Protein AF-A0A355GEK3-F1 (afdb_monomer)

Structure (mmCIF, N/CA/C/O backbone):
data_AF-A0A355GEK3-F1
#
_entry.id   AF-A0A355GEK3-F1
#
loop_
_atom_site.group_PDB
_atom_site.id
_atom_site.type_symbol
_atom_site.label_atom_id
_atom_site.label_alt_id
_atom_site.label_comp_id
_atom_site.label_asym_id
_atom_site.label_entity_id
_atom_site.label_seq_id
_atom_site.pdbx_PDB_ins_code
_atom_site.Cartn_x
_atom_site.Cartn_y
_atom_site.Cartn_z
_atom_site.occupancy
_atom_site.B_iso_or_equiv
_atom_site.auth_seq_id
_atom_site.auth_comp_id
_atom_site.auth_asym_id
_atom_site.auth_atom_id
_atom_site.pdbx_PDB_model_num
ATOM 1 N N . LEU A 1 1 ? 5.976 25.193 -89.066 1.00 54.03 1 LEU A N 1
ATOM 2 C CA . LEU A 1 1 ? 6.508 25.415 -87.700 1.00 54.03 1 LEU A CA 1
ATOM 3 C C . LEU A 1 1 ? 6.186 24.286 -86.703 1.00 54.03 1 LEU A C 1
ATOM 5 O O . LEU A 1 1 ? 6.925 24.171 -85.746 1.00 54.03 1 LEU A O 1
ATOM 9 N N . MET A 1 2 ? 5.207 23.391 -86.938 1.00 55.66 2 MET A N 1
ATOM 10 C CA . MET A 1 2 ? 4.921 22.248 -86.031 1.00 55.66 2 MET A CA 1
ATOM 11 C C . MET A 1 2 ? 5.814 20.997 -86.190 1.00 55.66 2 MET A C 1
ATOM 13 O O . MET A 1 2 ? 5.794 20.135 -85.323 1.00 55.66 2 MET A O 1
ATOM 17 N N . ARG A 1 3 ? 6.605 20.855 -87.265 1.00 58.16 3 ARG A N 1
ATOM 18 C CA . ARG A 1 3 ? 7.463 19.664 -87.466 1.00 58.16 3 ARG A CA 1
ATOM 19 C C . ARG A 1 3 ? 8.826 19.729 -86.766 1.00 58.16 3 ARG A C 1
ATOM 21 O O . ARG A 1 3 ? 9.441 18.693 -86.590 1.00 58.16 3 ARG A O 1
ATOM 28 N N . ALA A 1 4 ? 9.265 20.909 -86.327 1.00 58.56 4 ALA A N 1
ATOM 29 C CA . ALA A 1 4 ? 10.567 21.089 -85.677 1.00 58.56 4 ALA A CA 1
ATOM 30 C C . ALA A 1 4 ? 10.530 20.916 -84.143 1.00 58.56 4 ALA A C 1
ATOM 32 O O . ALA A 1 4 ? 11.578 20.881 -83.514 1.00 58.56 4 ALA A O 1
ATOM 33 N N . GLN A 1 5 ? 9.343 20.804 -83.533 1.00 53.91 5 GLN A N 1
ATOM 34 C CA . GLN A 1 5 ? 9.188 20.593 -82.082 1.00 53.91 5 GLN A CA 1
ATOM 35 C C . GLN A 1 5 ? 9.004 19.116 -81.690 1.00 53.91 5 GLN A C 1
ATOM 37 O O . GLN A 1 5 ? 9.111 18.793 -80.516 1.00 53.91 5 GLN A O 1
ATOM 42 N N . LEU A 1 6 ? 8.778 18.217 -82.656 1.00 56.00 6 LEU A N 1
ATOM 43 C CA . LEU A 1 6 ? 8.637 16.772 -82.411 1.00 56.00 6 LEU A CA 1
ATOM 44 C C . LEU A 1 6 ? 9.971 16.008 -82.464 1.00 56.00 6 LEU A C 1
ATOM 46 O O . LEU A 1 6 ? 10.042 14.877 -81.999 1.00 56.00 6 LEU A O 1
ATOM 50 N N . GLU A 1 7 ? 11.042 16.607 -82.992 1.00 54.66 7 GLU A N 1
ATOM 51 C CA . GLU A 1 7 ? 12.359 15.953 -83.050 1.00 54.66 7 GLU A CA 1
ATOM 52 C C . GLU A 1 7 ? 13.190 16.150 -81.770 1.00 54.66 7 GLU A C 1
ATOM 54 O O . GLU A 1 7 ? 14.037 15.310 -81.466 1.00 54.66 7 GLU A O 1
ATOM 59 N N . SER A 1 8 ? 12.906 17.175 -80.955 1.00 53.25 8 SER A N 1
ATOM 60 C CA . SER A 1 8 ? 13.633 17.429 -79.699 1.00 53.25 8 SER A CA 1
ATOM 61 C C . SER A 1 8 ? 13.204 16.553 -78.514 1.00 53.25 8 SER A C 1
ATOM 63 O O . SER A 1 8 ? 13.876 16.566 -77.488 1.00 53.25 8 SER A O 1
ATOM 65 N N . GLU A 1 9 ? 12.125 15.776 -78.633 1.00 53.38 9 GLU A N 1
ATOM 66 C CA . GLU A 1 9 ? 11.695 14.824 -77.591 1.00 53.38 9 GLU A CA 1
ATOM 67 C C . GLU A 1 9 ? 12.299 13.419 -77.760 1.00 53.38 9 GLU A C 1
ATOM 69 O O . GLU A 1 9 ? 12.171 12.582 -76.870 1.00 53.38 9 GLU A O 1
ATOM 74 N N . SER A 1 10 ? 13.003 13.153 -78.870 1.00 51.50 10 SER A N 1
ATOM 75 C CA . SER A 1 10 ? 13.533 11.817 -79.194 1.00 51.50 10 SER A CA 1
ATOM 76 C C . SER A 1 10 ? 15.017 11.612 -78.887 1.00 51.50 10 SER A C 1
ATOM 78 O O . SER A 1 10 ? 15.534 10.507 -79.058 1.00 51.50 10 SER A O 1
ATOM 80 N N . THR A 1 11 ? 15.720 12.621 -78.361 1.00 53.38 11 THR A N 1
ATOM 81 C CA . THR A 1 11 ? 16.965 12.362 -77.627 1.00 53.38 11 THR A CA 1
ATOM 82 C C . THR A 1 11 ? 16.589 11.750 -76.290 1.00 53.38 11 THR A C 1
ATOM 84 O O . THR A 1 11 ? 16.584 12.430 -75.264 1.00 53.38 11 THR A O 1
ATOM 87 N N . GLY A 1 12 ? 16.242 10.459 -76.333 1.00 55.19 12 GLY A N 1
ATOM 88 C CA . GLY A 1 12 ? 16.134 9.595 -75.171 1.00 55.19 12 GLY A CA 1
ATOM 89 C C . GLY A 1 12 ? 17.377 9.828 -74.337 1.00 55.19 12 GLY A C 1
ATOM 90 O O . GLY A 1 12 ? 18.487 9.455 -74.723 1.00 55.19 12 GLY A O 1
ATOM 91 N N . SER A 1 13 ? 17.186 10.584 -73.256 1.00 64.69 13 SER A N 1
ATOM 92 C CA . SER A 1 13 ? 18.245 11.016 -72.358 1.00 64.69 13 SER A CA 1
ATOM 93 C C . SER A 1 13 ? 19.081 9.790 -72.029 1.00 64.69 13 SER A C 1
ATOM 95 O O . SER A 1 13 ? 18.505 8.734 -71.771 1.00 64.69 13 SER A O 1
ATOM 97 N N . LYS A 1 14 ? 20.414 9.881 -72.067 1.00 73.69 14 LYS A N 1
ATOM 98 C CA . LYS A 1 14 ? 21.326 8.737 -71.842 1.00 73.69 14 LYS A CA 1
ATOM 99 C C . LYS A 1 14 ? 20.997 7.942 -70.562 1.00 73.69 14 LYS A C 1
ATOM 101 O O . LYS A 1 14 ? 21.349 6.775 -70.446 1.00 73.69 14 LYS A O 1
ATOM 106 N N . LEU A 1 15 ? 20.274 8.569 -69.634 1.00 69.06 15 LEU A N 1
ATOM 107 C CA . LEU A 1 15 ? 19.650 7.965 -68.459 1.00 69.06 15 LEU A CA 1
ATOM 108 C C . LEU A 1 15 ? 18.591 6.889 -68.771 1.00 69.06 15 LEU A C 1
ATOM 110 O O . LEU A 1 15 ? 18.582 5.866 -68.102 1.00 69.06 15 LEU A O 1
ATOM 114 N N . SER A 1 16 ? 17.735 7.074 -69.779 1.00 71.94 16 SER A N 1
ATOM 115 C CA . SER A 1 16 ? 16.720 6.085 -70.191 1.00 71.94 16 SER A CA 1
ATOM 116 C C . SER A 1 16 ? 17.354 4.778 -70.673 1.00 71.94 16 SER A C 1
ATOM 118 O O . SER A 1 16 ? 16.999 3.711 -70.191 1.00 71.94 16 SER A O 1
ATOM 120 N N . GLN A 1 17 ? 18.392 4.861 -71.512 1.00 76.38 17 GLN A N 1
ATOM 121 C CA . GLN A 1 17 ? 19.134 3.684 -71.978 1.00 76.38 17 GLN A CA 1
ATOM 122 C C . GLN A 1 17 ? 19.892 2.967 -70.851 1.00 76.38 17 GLN A C 1
ATOM 124 O O . GLN A 1 17 ? 20.060 1.751 -70.899 1.00 76.38 17 GLN A O 1
ATOM 129 N N . LEU A 1 18 ? 20.350 3.701 -69.830 1.00 77.38 18 LEU A N 1
ATOM 130 C CA . LEU A 1 18 ? 20.957 3.099 -68.640 1.00 77.38 18 LEU A CA 1
ATOM 131 C C . LEU A 1 18 ? 19.921 2.375 -67.769 1.00 77.38 18 LEU A C 1
ATOM 133 O O . LEU A 1 18 ? 20.244 1.332 -67.207 1.00 77.38 18 LEU A O 1
ATOM 137 N N . LEU A 1 19 ? 18.695 2.896 -67.679 1.00 77.94 19 LEU A N 1
ATOM 138 C CA . LEU A 1 19 ? 17.606 2.301 -66.898 1.00 77.94 19 LEU A CA 1
ATOM 139 C C . LEU A 1 19 ? 16.935 1.106 -67.593 1.00 77.94 19 LEU A C 1
ATOM 141 O O . LEU A 1 19 ? 16.417 0.243 -66.895 1.00 77.94 19 LEU A O 1
ATOM 145 N N . ASP A 1 20 ? 17.003 0.999 -68.922 1.00 82.38 20 ASP A N 1
ATOM 146 C CA . ASP A 1 20 ? 16.490 -0.164 -69.671 1.00 82.38 20 ASP A CA 1
ATOM 147 C C . ASP A 1 20 ? 17.418 -1.392 -69.610 1.00 82.38 20 ASP A C 1
ATOM 149 O O . ASP A 1 20 ? 17.040 -2.498 -70.008 1.00 82.38 20 ASP A O 1
ATOM 153 N N . ASN A 1 21 ? 18.644 -1.242 -69.100 1.00 87.56 21 ASN A N 1
ATOM 154 C CA . ASN A 1 21 ? 19.562 -2.364 -68.953 1.00 87.56 21 ASN A CA 1
ATOM 155 C C . ASN A 1 21 ? 19.181 -3.218 -67.734 1.00 87.56 21 ASN A C 1
ATOM 157 O O . ASN A 1 21 ? 19.349 -2.804 -66.584 1.00 87.56 21 ASN A O 1
ATOM 161 N N . THR A 1 22 ? 18.741 -4.455 -67.987 1.00 90.88 22 THR A N 1
ATOM 162 C CA . THR A 1 22 ? 18.338 -5.424 -66.955 1.00 90.88 22 THR A CA 1
ATOM 163 C C . THR A 1 22 ? 19.390 -5.597 -65.858 1.00 90.88 22 THR A C 1
ATOM 165 O O . THR A 1 22 ? 19.032 -5.685 -64.687 1.00 90.88 22 THR A O 1
ATOM 168 N N . TYR A 1 23 ? 20.684 -5.587 -66.197 1.00 92.38 23 TYR A N 1
ATOM 169 C CA . TYR A 1 23 ? 21.761 -5.726 -65.210 1.00 92.38 23 TYR A CA 1
ATOM 170 C C . TYR A 1 23 ? 21.910 -4.490 -64.312 1.00 92.38 23 TYR A C 1
ATOM 172 O O . TYR A 1 23 ? 22.243 -4.626 -63.136 1.00 92.38 23 TYR A O 1
ATOM 180 N N . VAL A 1 24 ? 21.629 -3.291 -64.835 1.00 91.50 24 VAL A N 1
ATOM 181 C CA . VAL A 1 24 ? 21.656 -2.037 -64.060 1.00 91.50 24 VAL A CA 1
ATOM 182 C C . VAL A 1 24 ? 20.483 -1.992 -63.085 1.00 91.50 24 VAL A C 1
ATOM 184 O O . VAL A 1 24 ? 20.681 -1.690 -61.910 1.00 91.50 24 VAL A O 1
ATOM 187 N N . LEU A 1 25 ? 19.284 -2.367 -63.540 1.00 89.56 25 LEU A N 1
ATOM 188 C CA . LEU A 1 25 ? 18.103 -2.522 -62.683 1.00 89.56 25 LEU A CA 1
ATOM 189 C C . LEU A 1 25 ? 18.358 -3.506 -61.536 1.00 89.56 25 LEU A C 1
ATOM 191 O O . LEU A 1 25 ? 18.038 -3.211 -60.386 1.00 89.56 25 LEU A O 1
ATOM 195 N N . LEU A 1 26 ? 18.987 -4.645 -61.832 1.00 93.75 26 LEU A N 1
ATOM 196 C CA . LEU A 1 26 ? 19.338 -5.651 -60.828 1.00 93.75 26 LEU A CA 1
ATOM 197 C C . LEU A 1 26 ? 20.379 -5.111 -59.832 1.00 93.75 26 LEU A C 1
ATOM 199 O O . LEU A 1 26 ? 20.241 -5.321 -58.629 1.00 93.75 26 LEU A O 1
ATOM 203 N N . GLY A 1 27 ? 21.367 -4.345 -60.305 1.00 94.94 27 GLY A N 1
ATOM 204 C CA . GLY A 1 27 ? 22.344 -3.666 -59.449 1.00 94.94 27 GLY A CA 1
ATOM 205 C C . GLY A 1 27 ? 21.712 -2.642 -58.501 1.00 94.94 27 GLY A C 1
ATOM 206 O O . GLY A 1 27 ? 22.013 -2.647 -57.309 1.00 94.94 27 GLY A O 1
ATOM 207 N N . ILE A 1 28 ? 20.793 -1.806 -58.996 1.00 92.81 28 ILE A N 1
ATOM 208 C CA . ILE A 1 28 ? 20.059 -0.828 -58.173 1.00 92.81 28 ILE A CA 1
ATOM 209 C C . ILE A 1 28 ? 19.148 -1.536 -57.167 1.00 92.81 28 ILE A C 1
ATOM 211 O O . ILE A 1 28 ? 19.076 -1.116 -56.015 1.00 92.81 28 ILE A O 1
ATOM 215 N N . LEU A 1 29 ? 18.486 -2.623 -57.569 1.00 93.12 29 LEU A N 1
ATOM 216 C CA . LEU A 1 29 ? 17.642 -3.417 -56.677 1.00 93.12 29 LEU A CA 1
ATOM 217 C C . LEU A 1 29 ? 18.458 -4.013 -55.523 1.00 93.12 29 LEU A C 1
ATOM 219 O O . LEU A 1 29 ? 18.068 -3.882 -54.366 1.00 93.12 29 LEU A O 1
ATOM 223 N N . VAL A 1 30 ? 19.609 -4.620 -55.822 1.00 95.12 30 VAL A N 1
ATOM 224 C CA . VAL A 1 30 ? 20.513 -5.159 -54.795 1.00 95.12 30 VAL A CA 1
ATOM 225 C C . VAL A 1 30 ? 21.026 -4.044 -53.890 1.00 95.12 30 VAL A C 1
ATOM 227 O O . VAL A 1 30 ? 21.060 -4.221 -52.677 1.00 95.12 30 VAL A O 1
ATOM 230 N N . LEU A 1 31 ? 21.368 -2.881 -54.449 1.00 94.62 31 LEU A N 1
ATOM 231 C CA . LEU A 1 31 ? 21.819 -1.729 -53.672 1.00 94.62 31 LEU A CA 1
ATOM 232 C C . LEU A 1 31 ? 20.712 -1.181 -52.762 1.00 94.62 31 LEU A C 1
ATOM 234 O O . LEU A 1 31 ? 20.997 -0.825 -51.625 1.00 94.62 31 LEU A O 1
ATOM 238 N N . LEU A 1 32 ? 19.454 -1.165 -53.209 1.00 93.69 32 LEU A N 1
ATOM 239 C CA . LEU A 1 32 ? 18.312 -0.780 -52.375 1.00 93.69 32 LEU A CA 1
ATOM 240 C C . LEU A 1 32 ? 18.042 -1.790 -51.261 1.00 93.69 32 LEU A C 1
ATOM 242 O O . LEU A 1 32 ? 17.763 -1.383 -50.138 1.00 93.69 32 LEU A O 1
ATOM 246 N N . ILE A 1 33 ? 18.149 -3.090 -51.544 1.00 92.00 33 ILE A N 1
ATOM 247 C CA . ILE A 1 33 ? 17.969 -4.136 -50.531 1.00 92.00 33 ILE A CA 1
ATOM 248 C C . ILE A 1 33 ? 19.106 -4.078 -49.508 1.00 92.00 33 ILE A C 1
ATOM 250 O O . ILE A 1 33 ? 18.841 -4.053 -48.312 1.00 92.00 33 ILE A O 1
ATOM 254 N N . ALA A 1 34 ? 20.361 -4.002 -49.958 1.00 91.62 34 ALA A N 1
ATOM 255 C CA . ALA A 1 34 ? 21.526 -3.925 -49.082 1.00 91.62 34 ALA A CA 1
ATOM 256 C C . ALA A 1 34 ? 21.562 -2.607 -48.301 1.00 91.62 34 ALA A C 1
ATOM 258 O O . ALA A 1 34 ? 21.801 -2.620 -47.101 1.00 91.62 34 ALA A O 1
ATOM 259 N N . GLY A 1 35 ? 21.277 -1.477 -48.951 1.00 89.31 35 GLY A N 1
ATOM 260 C CA . GLY A 1 35 ? 21.207 -0.166 -48.312 1.00 89.31 35 GLY A CA 1
ATOM 261 C C . GLY A 1 35 ? 20.051 -0.069 -47.320 1.00 89.31 35 GLY A C 1
ATOM 262 O O . GLY A 1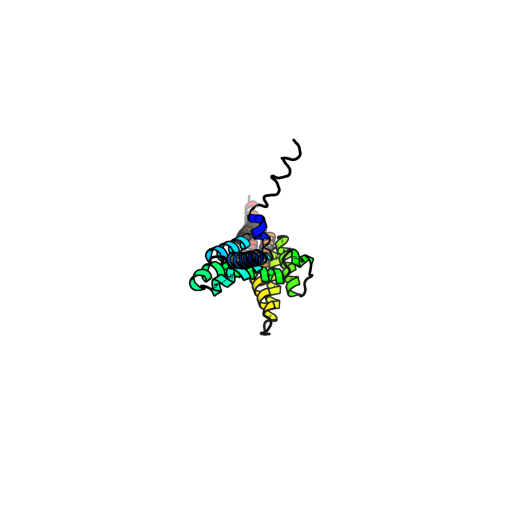 35 ? 20.239 0.432 -46.219 1.00 89.31 35 GLY A O 1
ATOM 263 N N . GLY A 1 36 ? 18.880 -0.607 -47.669 1.00 86.00 36 GLY A N 1
ATOM 264 C CA . GLY A 1 36 ? 17.741 -0.710 -46.760 1.00 86.00 36 GLY A CA 1
ATOM 265 C C . GLY A 1 36 ? 18.051 -1.603 -45.562 1.00 86.00 36 GLY A C 1
ATOM 266 O O . GLY A 1 36 ? 17.785 -1.208 -44.433 1.00 86.00 36 GLY A O 1
ATOM 267 N N . TYR A 1 37 ? 18.679 -2.757 -45.793 1.00 86.00 37 TYR A N 1
ATOM 268 C CA . TYR A 1 37 ? 19.108 -3.667 -44.734 1.00 86.00 37 TYR A CA 1
ATOM 269 C C . TYR A 1 37 ? 20.122 -3.000 -43.800 1.00 86.00 37 TYR A C 1
ATOM 271 O O . TYR A 1 37 ? 19.883 -2.952 -42.604 1.00 86.00 37 TYR A O 1
ATOM 279 N N . PHE A 1 38 ? 21.179 -2.383 -44.335 1.00 83.25 38 PHE A N 1
ATOM 280 C CA . PHE A 1 38 ? 22.219 -1.720 -43.538 1.00 83.25 38 PHE A CA 1
ATOM 281 C C . PHE A 1 38 ? 21.709 -0.476 -42.795 1.00 83.25 38 PHE A C 1
ATOM 283 O O . PHE A 1 38 ? 22.217 -0.136 -41.734 1.00 83.25 38 PHE A O 1
ATOM 290 N N . TRP A 1 39 ? 20.700 0.214 -43.338 1.00 77.00 39 TRP A N 1
ATOM 291 C CA . TRP A 1 39 ? 20.060 1.353 -42.674 1.00 77.00 39 TRP A CA 1
ATOM 292 C C . TRP A 1 39 ? 19.107 0.919 -41.550 1.00 77.00 39 TRP A C 1
ATOM 294 O O . TRP A 1 39 ? 18.919 1.656 -40.583 1.00 77.00 39 TRP A O 1
ATOM 304 N N . PHE A 1 40 ? 18.501 -0.266 -41.674 1.00 66.69 40 PHE A N 1
ATOM 305 C CA . PHE A 1 40 ? 17.628 -0.859 -40.655 1.00 66.69 40 PHE A CA 1
ATOM 306 C C . PHE A 1 40 ? 18.359 -1.745 -39.648 1.00 66.69 40 PHE A C 1
ATOM 308 O O . PHE A 1 40 ? 17.765 -2.081 -38.623 1.00 66.69 40 PHE A O 1
ATOM 315 N N . GLN A 1 41 ? 19.616 -2.096 -39.917 1.00 61.69 41 GLN A N 1
ATOM 316 C CA . GLN A 1 41 ? 20.478 -2.838 -39.009 1.00 61.69 41 GLN A CA 1
ATOM 317 C C . GLN A 1 41 ? 20.901 -1.915 -37.860 1.00 61.69 41 GLN A C 1
ATOM 319 O O . GLN A 1 41 ? 21.920 -1.232 -37.898 1.00 61.69 41 GLN A O 1
ATOM 324 N N . GLU A 1 42 ? 19.973 -1.821 -36.911 1.00 57.06 42 GLU A N 1
ATOM 325 C CA . GLU A 1 42 ? 20.108 -1.407 -35.525 1.00 57.06 42 GLU A CA 1
ATOM 326 C C . GLU A 1 42 ? 21.020 -0.202 -35.248 1.00 57.06 42 GLU A C 1
ATOM 328 O O . GLU A 1 42 ? 22.193 -0.319 -34.897 1.00 57.06 42 GLU A O 1
ATOM 333 N N . ARG A 1 43 ? 20.402 0.984 -35.167 1.00 60.56 43 ARG A N 1
ATOM 334 C CA . ARG A 1 43 ? 20.741 1.847 -34.029 1.00 60.56 43 ARG A CA 1
ATOM 335 C C . ARG A 1 43 ? 20.233 1.138 -32.777 1.00 60.56 43 ARG A C 1
ATOM 337 O O . ARG A 1 43 ? 19.100 1.380 -32.362 1.00 60.56 43 ARG A O 1
ATOM 344 N N . GLU A 1 44 ? 21.026 0.214 -32.241 1.00 68.31 44 GLU A N 1
ATOM 345 C CA . GLU A 1 44 ? 20.801 -0.289 -30.890 1.00 68.31 44 GLU A CA 1
ATOM 346 C C . GLU A 1 44 ? 20.713 0.939 -29.990 1.00 68.31 44 GLU A C 1
ATOM 348 O O . GLU A 1 44 ? 21.605 1.794 -30.004 1.00 68.31 44 GLU A O 1
ATOM 353 N N . LEU A 1 45 ? 19.578 1.093 -29.305 1.00 77.81 45 LEU A N 1
ATOM 354 C CA . LEU A 1 45 ? 19.434 2.195 -28.370 1.00 77.81 45 LEU A CA 1
ATOM 355 C C . LEU A 1 45 ? 20.556 2.065 -27.355 1.00 77.81 45 LEU A C 1
ATOM 357 O O . LEU A 1 45 ? 20.802 0.982 -26.822 1.00 77.81 45 LEU A O 1
ATOM 361 N N . THR A 1 46 ? 21.229 3.172 -27.083 1.00 88.88 46 THR A N 1
ATOM 362 C CA . THR A 1 46 ? 22.242 3.170 -26.033 1.00 88.88 46 THR A CA 1
ATOM 363 C C . THR A 1 46 ? 21.591 2.775 -24.698 1.00 88.88 46 THR A C 1
ATOM 365 O O . THR A 1 46 ? 20.402 3.058 -24.494 1.00 88.88 46 THR A O 1
ATOM 368 N N . PRO A 1 47 ? 22.330 2.159 -23.757 1.00 90.69 47 PRO A N 1
ATOM 369 C CA . PRO A 1 47 ? 21.781 1.797 -22.449 1.00 90.69 47 PRO A CA 1
ATOM 370 C C . PRO A 1 47 ? 21.060 2.971 -21.752 1.00 90.69 47 PRO A C 1
ATOM 372 O O . PRO A 1 47 ? 19.964 2.837 -21.207 1.00 90.69 47 PRO A O 1
ATOM 375 N N . GLN A 1 48 ? 21.607 4.181 -21.875 1.00 92.56 48 GLN A N 1
ATOM 376 C CA . GLN A 1 48 ? 21.000 5.407 -21.357 1.00 92.56 48 GLN A CA 1
ATOM 377 C C . GLN A 1 48 ? 19.679 5.775 -22.055 1.00 92.56 48 GLN A C 1
ATOM 379 O O . GLN A 1 48 ? 18.739 6.240 -21.401 1.00 92.56 48 GLN A O 1
ATOM 384 N N . GLU A 1 49 ? 19.578 5.588 -23.372 1.00 93.25 49 GLU A N 1
ATOM 385 C CA . GLU A 1 49 ? 18.338 5.829 -24.117 1.00 93.25 49 GLU A CA 1
ATOM 386 C C . GLU A 1 49 ? 17.259 4.809 -23.747 1.00 93.25 49 GLU A C 1
ATOM 388 O O . GLU A 1 49 ? 16.109 5.203 -23.544 1.00 93.25 49 GLU A O 1
ATOM 393 N N . MET A 1 50 ? 17.619 3.530 -23.585 1.00 93.56 50 MET A N 1
ATOM 394 C CA . MET A 1 50 ? 16.694 2.502 -23.095 1.00 93.56 50 MET A CA 1
ATOM 395 C C . MET A 1 50 ? 16.158 2.873 -21.710 1.00 93.56 50 MET A C 1
ATOM 397 O O . MET A 1 50 ? 14.942 2.905 -21.509 1.00 93.56 50 MET A O 1
ATOM 401 N N . PHE A 1 51 ? 17.038 3.255 -20.780 1.00 96.00 51 PHE A N 1
ATOM 402 C CA . PHE A 1 51 ? 16.630 3.675 -19.439 1.00 96.00 51 PHE A CA 1
ATOM 403 C C . PHE A 1 51 ? 15.669 4.868 -19.489 1.00 96.00 51 PHE A C 1
ATOM 405 O O . PHE A 1 51 ? 14.611 4.864 -18.854 1.00 96.00 51 PHE A O 1
ATOM 412 N N . THR A 1 52 ? 16.003 5.873 -20.302 1.00 95.81 52 THR A N 1
ATOM 413 C CA . THR A 1 52 ? 15.185 7.078 -20.470 1.00 95.81 52 THR A CA 1
ATOM 414 C C . THR A 1 52 ? 13.803 6.742 -21.029 1.00 95.81 52 THR A C 1
ATOM 416 O O . THR A 1 52 ? 12.803 7.229 -20.498 1.00 95.81 52 THR A O 1
ATOM 419 N N . GLN A 1 53 ? 13.716 5.873 -22.042 1.00 94.31 53 GLN A N 1
ATOM 420 C CA . GLN A 1 53 ? 12.434 5.444 -22.610 1.00 94.31 53 GLN A CA 1
ATOM 421 C C . GLN A 1 53 ? 11.603 4.625 -21.621 1.00 94.31 53 GLN A C 1
ATOM 423 O O . GLN A 1 53 ? 10.415 4.904 -21.440 1.00 94.31 53 GLN A O 1
ATOM 428 N N . GLY A 1 54 ? 12.219 3.665 -20.926 1.00 94.75 54 GLY A N 1
ATOM 429 C CA . GLY A 1 54 ? 11.551 2.888 -19.882 1.00 94.75 54 GLY A CA 1
ATOM 430 C C . GLY A 1 54 ? 10.974 3.795 -18.793 1.00 94.75 54 GLY A C 1
ATOM 431 O O . GLY A 1 54 ? 9.797 3.690 -18.439 1.00 94.75 54 GLY A O 1
ATOM 432 N N . ARG A 1 55 ? 11.762 4.771 -18.328 1.00 95.69 55 ARG A N 1
ATOM 433 C CA . ARG A 1 55 ? 11.322 5.765 -17.344 1.00 95.69 55 ARG A CA 1
ATOM 434 C C . ARG A 1 55 ? 10.199 6.655 -17.875 1.00 95.69 55 ARG A C 1
ATOM 436 O O . ARG A 1 55 ? 9.259 6.931 -17.135 1.00 95.69 55 ARG A O 1
ATOM 443 N N . GLN A 1 56 ? 10.269 7.088 -19.132 1.00 96.06 56 GLN A N 1
ATOM 444 C CA . GLN A 1 56 ? 9.240 7.921 -19.757 1.00 96.06 56 GLN A CA 1
ATOM 445 C C . GLN A 1 56 ? 7.882 7.209 -19.803 1.00 96.06 56 GLN A C 1
ATOM 447 O O . GLN A 1 56 ? 6.861 7.830 -19.511 1.00 96.06 56 GLN A O 1
ATOM 452 N N . ILE A 1 57 ? 7.855 5.906 -20.095 1.00 95.31 57 ILE A N 1
ATOM 453 C CA . ILE A 1 57 ? 6.618 5.110 -20.055 1.00 95.31 57 ILE A CA 1
ATOM 454 C C . ILE A 1 57 ? 6.058 5.049 -18.625 1.00 95.31 57 ILE A C 1
ATOM 456 O O . ILE A 1 57 ? 4.857 5.213 -18.420 1.00 95.31 57 ILE A O 1
ATOM 460 N N . LEU A 1 58 ? 6.917 4.890 -17.614 1.00 94.19 58 LEU A N 1
ATOM 461 C CA . LEU A 1 58 ? 6.503 4.830 -16.203 1.00 94.19 58 LEU A CA 1
ATOM 462 C C . LEU A 1 58 ? 6.086 6.179 -15.595 1.00 94.19 58 LEU A C 1
ATOM 464 O O . LEU A 1 58 ? 5.517 6.211 -14.497 1.00 94.19 58 LEU A O 1
ATOM 468 N N . GLN A 1 59 ? 6.379 7.293 -16.268 1.00 94.38 59 GLN A N 1
ATOM 469 C CA . GLN A 1 59 ? 5.856 8.613 -15.904 1.00 94.38 59 GLN A CA 1
ATOM 470 C C . GLN A 1 59 ? 4.401 8.793 -16.344 1.00 94.38 59 GLN A C 1
ATOM 472 O O . GLN A 1 59 ? 3.682 9.607 -15.765 1.00 94.38 59 GLN A O 1
ATOM 477 N N . GLN A 1 60 ? 3.960 8.040 -17.351 1.00 92.50 60 GLN A N 1
ATOM 478 C CA . GLN A 1 60 ? 2.569 8.044 -17.780 1.00 92.50 60 GLN A CA 1
ATOM 479 C C . GLN A 1 60 ? 1.685 7.293 -16.769 1.00 92.50 60 GLN A C 1
ATOM 481 O O . GLN A 1 60 ? 2.188 6.484 -15.979 1.00 92.50 60 GLN A O 1
ATOM 486 N N . PRO A 1 61 ? 0.359 7.538 -16.778 1.00 89.06 61 PRO A N 1
ATOM 487 C CA . PRO A 1 61 ? -0.578 6.775 -15.963 1.00 89.06 61 PRO A CA 1
ATOM 488 C C . PRO A 1 61 ? -0.435 5.263 -16.171 1.00 89.06 61 PRO A C 1
ATOM 490 O O . PRO A 1 61 ? -0.080 4.803 -17.256 1.00 89.06 61 PRO A O 1
ATOM 493 N N . GLU A 1 62 ? -0.750 4.497 -15.127 1.00 88.56 62 GLU A N 1
ATOM 494 C CA . GLU A 1 62 ? -0.663 3.035 -15.121 1.00 88.56 62 GLU A CA 1
ATOM 495 C C . GLU A 1 62 ? -1.356 2.406 -16.340 1.00 88.56 62 GLU A C 1
ATOM 497 O O . GLU A 1 62 ? -2.578 2.489 -16.505 1.00 88.56 62 GLU A O 1
ATOM 502 N N . SER A 1 63 ? -0.574 1.751 -17.201 1.00 89.50 63 SER A N 1
ATOM 503 C CA . SER A 1 63 ? -1.060 1.189 -18.460 1.00 89.50 63 SER A CA 1
ATOM 504 C C . SER A 1 63 ? -0.361 -0.136 -18.797 1.00 89.50 63 SER A C 1
ATOM 506 O O . SER A 1 63 ? 0.718 -0.422 -18.277 1.00 89.50 63 SER A O 1
ATOM 508 N N . PRO A 1 64 ? -0.928 -0.959 -19.702 1.00 90.19 64 PRO A N 1
ATOM 509 C CA . PRO A 1 64 ? -0.263 -2.176 -20.170 1.00 90.19 64 PRO A CA 1
ATOM 510 C C . PRO A 1 64 ? 1.097 -1.928 -20.843 1.00 90.19 64 PRO A C 1
ATOM 512 O O . PRO A 1 64 ? 1.877 -2.864 -20.994 1.00 90.19 64 PRO A O 1
ATOM 515 N N . GLU A 1 65 ? 1.408 -0.691 -21.241 1.00 92.88 65 GLU A N 1
ATOM 516 C CA . GLU A 1 65 ? 2.718 -0.344 -21.805 1.00 92.88 65 GLU A CA 1
ATOM 517 C C . GLU A 1 65 ? 3.842 -0.475 -20.773 1.00 92.88 65 GLU A C 1
ATOM 519 O O . GLU A 1 65 ? 4.997 -0.655 -21.147 1.00 92.88 65 GLU A O 1
ATOM 524 N 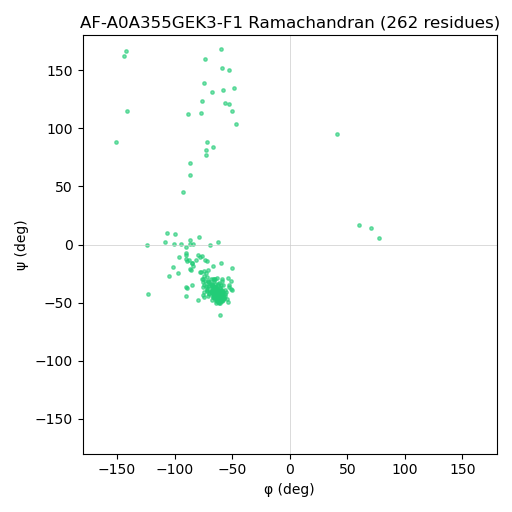N . TRP A 1 66 ? 3.519 -0.506 -19.478 1.00 95.00 66 TRP A N 1
ATOM 525 C CA . TRP A 1 66 ? 4.489 -0.790 -18.421 1.00 95.00 66 TRP A CA 1
ATOM 526 C C . TRP A 1 66 ? 5.153 -2.166 -18.583 1.00 95.00 66 TRP A C 1
ATOM 528 O O . TRP A 1 66 ? 6.331 -2.311 -18.271 1.00 95.00 66 TRP A O 1
ATOM 538 N N . TYR A 1 67 ? 4.454 -3.160 -19.148 1.00 93.81 67 TYR A N 1
ATOM 539 C CA . TYR A 1 67 ? 5.078 -4.444 -19.500 1.00 93.81 67 TYR A CA 1
ATOM 540 C C . TYR A 1 67 ? 6.114 -4.277 -20.614 1.00 93.81 67 TYR A C 1
ATOM 542 O O . TYR A 1 67 ? 7.183 -4.873 -20.566 1.00 93.81 67 TYR A O 1
ATOM 550 N N . THR A 1 68 ? 5.834 -3.395 -21.579 1.00 93.69 68 THR A N 1
ATOM 551 C CA . THR A 1 68 ? 6.794 -3.059 -22.641 1.00 93.69 68 THR A CA 1
ATOM 552 C C . THR A 1 68 ? 8.009 -2.341 -22.063 1.00 93.69 68 THR A C 1
ATOM 554 O O . THR A 1 68 ? 9.129 -2.647 -22.463 1.00 93.69 68 THR A O 1
ATOM 557 N N . ALA A 1 69 ? 7.803 -1.448 -21.088 1.00 96.00 69 ALA A N 1
ATOM 558 C CA . ALA A 1 69 ? 8.891 -0.789 -20.373 1.00 96.00 69 ALA A CA 1
ATOM 559 C C . ALA A 1 69 ? 9.831 -1.794 -19.699 1.00 96.00 69 ALA A C 1
ATOM 561 O O . ALA A 1 69 ? 11.045 -1.723 -19.882 1.00 96.00 69 ALA A O 1
ATOM 562 N N . ARG A 1 70 ? 9.263 -2.768 -18.979 1.00 96.12 70 ARG A N 1
ATOM 563 C CA . ARG A 1 70 ? 10.027 -3.846 -18.348 1.00 96.12 70 ARG A CA 1
ATOM 564 C C . ARG A 1 70 ? 10.799 -4.671 -19.373 1.00 96.12 70 ARG A C 1
ATOM 566 O O . ARG A 1 70 ? 12.019 -4.746 -19.293 1.00 96.12 70 ARG A O 1
ATOM 573 N N . ASP A 1 71 ? 10.074 -5.283 -20.304 1.00 95.88 71 ASP A N 1
ATOM 574 C CA . ASP A 1 71 ? 10.605 -6.364 -21.134 1.00 95.88 71 ASP A CA 1
ATOM 575 C C . ASP A 1 71 ? 11.569 -5.846 -22.209 1.00 95.88 71 ASP A C 1
ATOM 577 O O . ASP A 1 71 ? 12.536 -6.524 -22.536 1.00 95.88 71 ASP A O 1
ATOM 581 N N . LYS A 1 72 ? 11.325 -4.647 -22.763 1.00 94.50 72 LYS A N 1
ATOM 582 C CA . LYS A 1 72 ? 12.136 -4.108 -23.869 1.00 94.50 72 LYS A CA 1
ATOM 583 C C . LYS A 1 72 ? 13.235 -3.147 -23.445 1.00 94.50 72 LYS A C 1
ATOM 585 O O . LYS A 1 72 ? 14.173 -2.967 -24.212 1.00 94.50 72 LYS A O 1
ATOM 590 N N . PHE A 1 73 ? 13.095 -2.485 -22.298 1.00 95.56 73 PHE A N 1
ATOM 591 C CA . PHE A 1 73 ? 13.998 -1.394 -21.929 1.00 95.56 73 PHE A CA 1
ATOM 592 C C . PHE A 1 73 ? 14.705 -1.618 -20.599 1.00 95.56 73 PHE A C 1
ATOM 594 O O . PHE A 1 73 ? 15.888 -1.338 -20.515 1.00 95.56 73 PHE A O 1
ATOM 601 N N . LEU A 1 74 ? 14.021 -2.109 -19.563 1.00 95.88 74 LEU A N 1
ATOM 602 C CA . LEU A 1 74 ? 14.601 -2.185 -18.217 1.00 95.88 74 LEU A CA 1
ATOM 603 C C . LEU A 1 74 ? 15.336 -3.503 -17.939 1.00 95.88 74 LEU A C 1
ATOM 605 O O . LEU A 1 74 ? 16.437 -3.472 -17.400 1.00 95.88 74 LEU A O 1
ATOM 609 N N . LEU A 1 75 ? 14.760 -4.653 -18.308 1.00 95.69 75 LEU A N 1
ATOM 610 C CA . LEU A 1 75 ? 15.420 -5.952 -18.120 1.00 95.69 75 LEU A CA 1
ATOM 611 C C . LEU A 1 75 ? 16.718 -6.087 -18.934 1.00 95.69 75 LEU A C 1
ATOM 613 O O . LEU A 1 75 ? 17.716 -6.490 -18.338 1.00 95.69 75 LEU A O 1
ATOM 617 N N . PRO A 1 76 ? 16.776 -5.672 -20.218 1.00 95.19 76 P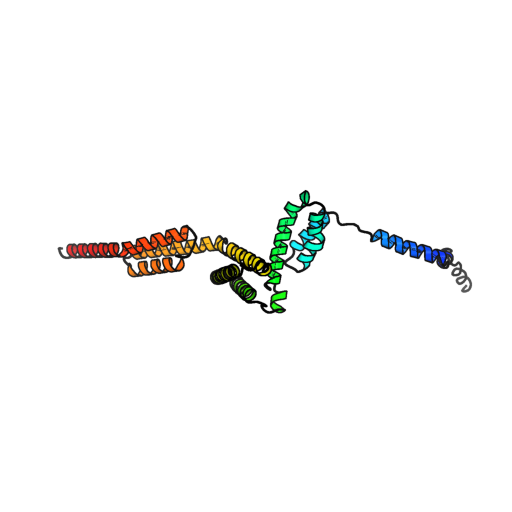RO A N 1
ATOM 618 C CA . PRO A 1 76 ? 18.023 -5.735 -20.982 1.00 95.19 76 PRO A CA 1
ATOM 619 C C . PRO A 1 76 ? 19.170 -4.932 -20.355 1.00 95.19 76 PRO A C 1
ATOM 621 O O . PRO A 1 76 ? 20.328 -5.318 -20.479 1.00 95.19 76 PRO A O 1
ATOM 624 N N . LEU A 1 77 ? 18.869 -3.841 -19.638 1.00 93.50 77 LEU A N 1
ATOM 625 C CA . LEU A 1 77 ? 19.894 -3.058 -18.940 1.00 93.50 77 LEU A CA 1
ATOM 626 C C . LEU A 1 77 ? 20.547 -3.851 -17.816 1.00 93.50 77 LEU A C 1
ATOM 628 O O . LEU A 1 77 ? 21.772 -3.858 -17.725 1.00 93.50 77 LEU A O 1
ATOM 632 N N . LEU A 1 78 ? 19.742 -4.558 -17.020 1.00 94.06 78 LEU A N 1
ATOM 633 C CA . LEU A 1 78 ? 20.244 -5.433 -15.962 1.00 94.06 78 LEU A CA 1
ATOM 634 C C . LEU A 1 78 ? 20.993 -6.640 -16.520 1.00 94.06 78 LEU A C 1
ATOM 636 O O . LEU A 1 78 ? 21.951 -7.086 -15.907 1.00 94.06 78 LEU A O 1
ATOM 640 N N . GLU A 1 79 ? 20.581 -7.166 -17.674 1.00 93.50 79 GLU A N 1
ATOM 641 C CA . GLU A 1 79 ? 21.312 -8.245 -18.346 1.00 93.50 79 GLU A CA 1
ATOM 642 C C . GLU A 1 79 ? 22.669 -7.768 -18.884 1.00 93.50 79 GLU A C 1
ATOM 644 O O . GLU A 1 79 ? 23.632 -8.534 -18.876 1.00 93.50 79 GLU A O 1
ATOM 649 N N . SER A 1 80 ? 22.753 -6.510 -19.334 1.00 91.00 80 SER A N 1
ATOM 650 C CA . SER A 1 80 ? 23.975 -5.931 -19.902 1.00 91.00 80 SER A CA 1
ATOM 651 C C . SER A 1 80 ? 24.999 -5.485 -18.853 1.00 91.00 80 SER A C 1
ATOM 653 O O . SER A 1 80 ? 26.178 -5.810 -18.986 1.00 91.00 80 SER A O 1
ATOM 655 N N . ASP A 1 81 ? 24.566 -4.757 -17.820 1.00 92.44 81 ASP A N 1
ATOM 656 C CA . ASP A 1 81 ? 25.424 -4.242 -16.749 1.00 92.44 81 ASP A CA 1
ATOM 657 C C . ASP A 1 81 ? 24.623 -4.110 -15.435 1.00 92.44 81 ASP A C 1
ATOM 659 O O . ASP A 1 81 ? 24.034 -3.059 -15.149 1.00 92.44 81 ASP A O 1
ATOM 663 N N . PRO A 1 82 ? 24.569 -5.180 -14.621 1.00 92.69 82 PRO A N 1
ATOM 664 C CA . PRO A 1 82 ? 23.864 -5.150 -13.346 1.00 92.69 82 PRO A CA 1
ATOM 665 C C . PRO A 1 82 ? 24.441 -4.114 -12.375 1.00 92.69 82 PRO A C 1
ATOM 667 O O . PRO A 1 82 ? 23.678 -3.409 -11.719 1.00 92.69 82 PRO A O 1
ATOM 670 N N . GLU A 1 83 ? 25.770 -3.984 -12.294 1.00 93.62 83 GLU A N 1
ATOM 671 C CA . GLU A 1 83 ? 26.429 -3.134 -11.293 1.00 93.62 83 GLU A CA 1
ATOM 672 C C . GLU A 1 83 ? 26.061 -1.660 -11.473 1.00 93.62 83 GLU A C 1
ATOM 674 O O . GLU A 1 83 ? 25.845 -0.941 -10.493 1.00 93.62 83 GLU A O 1
ATOM 679 N N . GLN A 1 84 ? 25.948 -1.214 -12.726 1.00 93.12 84 GLN A N 1
ATOM 680 C CA . GLN A 1 84 ? 25.557 0.155 -13.032 1.00 93.12 84 GLN A CA 1
ATOM 681 C C . GLN A 1 84 ? 24.056 0.401 -12.819 1.00 93.12 84 GLN A C 1
ATOM 683 O O . GLN A 1 84 ? 23.672 1.452 -12.299 1.00 93.12 84 GLN A O 1
ATOM 688 N N . TRP A 1 85 ? 23.198 -0.526 -13.253 1.00 95.12 85 TRP A N 1
ATOM 689 C CA . TRP A 1 85 ? 21.768 -0.245 -13.423 1.00 95.12 85 TRP A CA 1
ATOM 690 C C . TRP A 1 85 ? 20.875 -0.771 -12.302 1.00 95.12 85 TRP A C 1
ATOM 692 O O . TRP A 1 85 ? 19.765 -0.259 -12.147 1.00 95.12 85 TRP A O 1
ATOM 702 N N . GLU A 1 86 ? 21.323 -1.736 -11.496 1.00 93.62 86 GLU A N 1
ATOM 703 C CA . GLU A 1 86 ? 20.504 -2.361 -10.449 1.00 93.62 86 GLU A CA 1
ATOM 704 C C . GLU A 1 86 ? 19.907 -1.322 -9.494 1.00 93.62 86 GLU A C 1
ATOM 706 O O . GLU A 1 86 ? 18.697 -1.301 -9.279 1.00 93.62 86 GLU A O 1
ATOM 711 N N . THR A 1 87 ? 20.714 -0.373 -9.018 1.00 95.69 87 THR A N 1
ATOM 712 C CA . THR A 1 87 ? 20.253 0.645 -8.056 1.00 95.69 87 THR A CA 1
ATOM 713 C C . THR A 1 87 ? 19.142 1.544 -8.623 1.00 95.69 87 THR A C 1
ATOM 715 O O . THR A 1 87 ? 18.236 1.943 -7.890 1.00 95.69 87 THR A O 1
ATOM 718 N N . GLU A 1 88 ? 19.178 1.864 -9.920 1.00 94.56 88 GLU A N 1
ATOM 719 C CA . GLU A 1 88 ? 18.201 2.765 -10.549 1.00 94.56 88 GLU A CA 1
ATOM 720 C C . GLU A 1 88 ? 16.979 2.030 -11.114 1.00 94.56 88 GLU A C 1
ATOM 722 O O . GLU A 1 88 ? 15.855 2.538 -11.058 1.00 94.56 88 GLU A O 1
ATOM 727 N N . VAL A 1 89 ? 17.184 0.834 -11.667 1.00 95.50 89 VAL A N 1
ATOM 728 C CA . VAL A 1 89 ? 16.155 0.064 -12.372 1.00 95.50 89 VAL A CA 1
ATOM 729 C C . VAL A 1 89 ? 15.310 -0.766 -11.409 1.00 95.50 89 VAL A C 1
ATOM 731 O O . VAL A 1 89 ? 14.099 -0.877 -11.615 1.00 95.50 89 VAL A O 1
ATOM 734 N N . GLN A 1 90 ? 15.893 -1.295 -10.332 1.00 93.88 90 GLN A N 1
ATOM 735 C CA . GLN A 1 90 ? 15.178 -2.134 -9.369 1.00 93.88 90 GLN A CA 1
ATOM 736 C C . GLN A 1 90 ? 13.903 -1.488 -8.796 1.00 93.88 90 GLN A C 1
ATOM 738 O O . GLN A 1 90 ? 12.844 -2.115 -8.893 1.00 93.88 90 GLN A O 1
ATOM 743 N N . PRO A 1 91 ? 13.905 -0.231 -8.298 1.00 94.75 91 PRO A N 1
ATOM 744 C CA . PRO A 1 91 ? 12.672 0.389 -7.799 1.00 94.75 91 PRO A CA 1
ATOM 745 C C . PRO A 1 91 ? 11.609 0.577 -8.896 1.00 94.75 91 PRO A C 1
ATOM 747 O O . PRO A 1 91 ? 10.405 0.543 -8.626 1.00 94.75 91 PRO A O 1
ATOM 750 N N . LEU A 1 92 ? 12.023 0.753 -10.156 1.00 94.94 92 LEU A N 1
ATOM 751 C CA . LEU A 1 92 ? 11.102 0.837 -11.292 1.00 94.94 92 LEU A CA 1
ATOM 752 C C . LEU A 1 92 ? 10.463 -0.524 -11.587 1.00 94.94 92 LEU A C 1
ATOM 754 O O . LEU A 1 92 ? 9.253 -0.602 -11.811 1.00 94.94 92 LEU A O 1
ATOM 758 N N . LEU A 1 93 ? 11.252 -1.598 -11.543 1.00 94.94 93 LEU A N 1
ATOM 759 C CA . LEU A 1 93 ? 10.767 -2.966 -11.716 1.00 94.94 93 LEU A CA 1
ATOM 760 C C . LEU A 1 93 ? 9.827 -3.390 -10.590 1.00 94.94 93 LEU A C 1
ATOM 762 O O . LEU A 1 93 ? 8.793 -4.000 -10.862 1.00 94.94 93 LEU A O 1
ATOM 766 N N . GLU A 1 94 ? 10.127 -3.021 -9.347 1.00 91.81 94 GLU A N 1
ATOM 767 C CA . GLU A 1 94 ? 9.236 -3.242 -8.206 1.00 91.81 94 GLU A CA 1
ATOM 768 C C . GLU A 1 94 ? 7.888 -2.549 -8.411 1.00 91.81 94 GLU A C 1
ATOM 770 O O . GLU A 1 94 ? 6.834 -3.168 -8.240 1.00 91.81 94 GLU A O 1
ATOM 775 N N . ARG A 1 95 ? 7.894 -1.297 -8.885 1.00 92.00 95 ARG A N 1
ATOM 776 C CA . ARG A 1 95 ? 6.661 -0.572 -9.221 1.00 92.00 95 ARG A CA 1
ATOM 777 C C . ARG A 1 95 ? 5.851 -1.283 -10.311 1.00 92.00 95 ARG A C 1
ATOM 779 O O . ARG A 1 95 ? 4.628 -1.394 -10.192 1.00 92.00 95 ARG A O 1
ATOM 786 N N . ILE A 1 96 ? 6.510 -1.802 -11.350 1.00 93.06 96 ILE A N 1
ATOM 787 C CA . ILE A 1 96 ? 5.849 -2.591 -12.405 1.00 93.06 96 ILE A CA 1
ATOM 788 C C . ILE A 1 96 ? 5.292 -3.902 -11.843 1.00 93.06 96 ILE A C 1
ATOM 790 O O . ILE A 1 96 ? 4.173 -4.287 -12.184 1.00 93.06 96 ILE A O 1
ATOM 794 N N . LYS A 1 97 ? 6.031 -4.574 -10.956 1.00 90.94 97 LYS A N 1
ATOM 795 C CA . LYS A 1 97 ? 5.594 -5.809 -10.295 1.00 90.94 97 LYS A CA 1
ATOM 796 C C . LYS A 1 97 ? 4.325 -5.576 -9.475 1.00 90.94 97 LYS A C 1
ATOM 798 O O . LYS A 1 97 ? 3.372 -6.340 -9.610 1.00 90.94 97 LYS A O 1
ATOM 803 N N . VAL A 1 98 ? 4.259 -4.493 -8.697 1.00 88.44 98 VAL A N 1
ATOM 804 C CA . VAL A 1 98 ? 3.045 -4.113 -7.950 1.00 88.44 98 VAL A CA 1
ATOM 805 C C . VAL A 1 98 ? 1.862 -3.907 -8.900 1.00 88.44 98 VAL A C 1
ATOM 807 O O . VAL A 1 98 ? 0.779 -4.448 -8.664 1.00 88.44 98 VAL A O 1
ATOM 810 N N . TYR A 1 99 ? 2.062 -3.184 -10.008 1.00 90.25 99 TYR A N 1
ATOM 811 C CA . TYR A 1 99 ? 1.029 -3.018 -11.035 1.00 90.25 99 TYR A CA 1
ATOM 812 C C . TYR A 1 99 ? 0.576 -4.361 -11.623 1.00 90.25 99 TYR A C 1
ATOM 814 O O . TYR A 1 99 ? -0.622 -4.597 -11.798 1.00 90.25 99 TYR A O 1
ATOM 822 N N . GLU A 1 100 ? 1.511 -5.268 -11.900 1.00 89.00 100 GLU A N 1
ATOM 823 C CA . GLU A 1 100 ? 1.203 -6.589 -12.432 1.00 89.00 100 GLU A CA 1
ATOM 824 C C . GLU A 1 100 ? 0.332 -7.401 -11.474 1.00 89.00 100 GLU A C 1
ATOM 826 O O . GLU A 1 100 ? -0.685 -7.950 -11.906 1.00 89.00 100 GLU A O 1
ATOM 831 N N . ILE A 1 101 ? 0.671 -7.424 -10.184 1.00 85.81 101 ILE A N 1
ATOM 832 C CA . ILE A 1 101 ? -0.104 -8.134 -9.162 1.00 85.81 101 ILE A CA 1
ATOM 833 C C . ILE A 1 101 ? -1.502 -7.513 -9.036 1.00 85.81 101 ILE A C 1
ATOM 835 O O . ILE A 1 101 ? -2.498 -8.235 -9.086 1.00 85.81 101 ILE A O 1
ATOM 839 N N . ARG A 1 102 ? -1.619 -6.177 -8.987 1.00 84.31 102 ARG A N 1
ATOM 840 C CA . ARG A 1 102 ? -2.920 -5.472 -8.953 1.00 84.31 102 ARG A CA 1
ATOM 841 C C . ARG A 1 102 ? -3.772 -5.760 -10.192 1.00 84.31 102 ARG A C 1
ATOM 843 O O . ARG A 1 102 ? -4.980 -5.988 -10.102 1.00 84.31 102 ARG A O 1
ATOM 850 N N . SER A 1 103 ? -3.147 -5.792 -11.367 1.00 84.38 103 SER A N 1
ATOM 851 C CA . SER A 1 103 ? -3.793 -6.162 -12.628 1.00 84.38 103 SER A CA 1
ATOM 852 C C . SER A 1 103 ? -4.255 -7.624 -12.603 1.00 84.38 103 SER A C 1
ATOM 854 O O . SER A 1 103 ? -5.399 -7.923 -12.954 1.00 84.38 103 SER A O 1
ATOM 856 N N . ARG A 1 104 ? -3.431 -8.555 -12.110 1.00 81.19 104 ARG A N 1
ATOM 857 C CA . ARG A 1 104 ? -3.805 -9.964 -11.878 1.00 81.19 104 ARG A CA 1
ATOM 858 C C . ARG A 1 104 ? -4.974 -10.102 -10.905 1.00 81.19 104 ARG A C 1
ATOM 860 O O . ARG A 1 104 ? -5.911 -10.828 -11.220 1.00 81.19 104 ARG A O 1
ATOM 867 N N . ALA A 1 105 ? -4.992 -9.310 -9.836 1.00 78.12 105 ALA A N 1
ATOM 868 C CA . ALA A 1 105 ? -6.104 -9.189 -8.897 1.00 78.12 105 ALA A CA 1
ATOM 869 C C . ALA A 1 105 ? -7.350 -8.492 -9.487 1.00 78.12 105 ALA A C 1
ATOM 871 O O . ALA A 1 105 ? -8.373 -8.364 -8.823 1.00 78.12 105 ALA A O 1
ATOM 872 N N . GLY A 1 106 ? -7.328 -8.053 -10.748 1.00 76.94 106 GLY A N 1
ATOM 873 C CA . GLY A 1 106 ? -8.480 -7.433 -11.412 1.00 76.94 106 GLY A CA 1
ATOM 874 C C . GLY A 1 106 ? -8.827 -6.034 -10.898 1.00 76.94 106 GLY A C 1
ATOM 875 O O . GLY A 1 106 ? -9.902 -5.523 -11.204 1.00 76.94 106 GLY A O 1
ATOM 876 N N . MET A 1 107 ? -7.930 -5.395 -10.144 1.00 75.69 107 MET A N 1
ATOM 877 C CA . MET A 1 107 ? -8.161 -4.061 -9.585 1.00 75.69 107 MET A CA 1
ATOM 878 C C . MET A 1 107 ? -8.146 -2.954 -10.638 1.00 75.69 107 MET A C 1
ATOM 880 O O . MET A 1 107 ? -8.722 -1.892 -10.413 1.00 75.69 107 MET A O 1
ATOM 884 N N . THR A 1 108 ? -7.509 -3.190 -11.786 1.00 76.69 108 THR A N 1
ATOM 885 C CA . THR A 1 108 ? -7.423 -2.210 -12.871 1.00 76.69 108 THR A CA 1
ATOM 886 C C . THR A 1 108 ? -8.757 -2.100 -13.615 1.00 76.69 108 THR A C 1
ATOM 888 O O . THR A 1 108 ? -9.408 -3.104 -13.919 1.00 76.69 108 THR A O 1
ATOM 891 N N . ALA A 1 109 ? -9.159 -0.873 -13.965 1.00 67.94 109 ALA A N 1
ATOM 892 C CA . ALA A 1 109 ? -10.466 -0.578 -14.570 1.00 67.94 109 ALA A CA 1
ATOM 893 C C . ALA A 1 109 ? -10.785 -1.437 -15.811 1.00 67.94 109 ALA A C 1
ATOM 895 O O . ALA A 1 109 ? -11.917 -1.876 -16.010 1.00 67.94 109 ALA A O 1
ATOM 896 N N . LYS A 1 110 ? -9.767 -1.732 -16.630 1.00 67.69 110 LYS A N 1
ATOM 897 C CA . LYS A 1 110 ? -9.905 -2.525 -17.861 1.00 67.69 110 LYS A CA 1
ATOM 898 C C . LYS A 1 110 ? -10.147 -4.018 -17.608 1.00 67.69 110 LYS A C 1
ATOM 900 O O . LYS A 1 110 ? -10.748 -4.672 -18.456 1.00 67.69 110 LYS A O 1
ATOM 905 N N . ARG A 1 111 ? -9.668 -4.572 -16.488 1.00 67.00 111 ARG A N 1
ATOM 906 C CA . ARG A 1 111 ? -9.907 -5.980 -16.120 1.00 67.00 111 ARG A CA 1
ATOM 907 C C . ARG A 1 111 ? -11.181 -6.148 -15.305 1.00 67.00 111 ARG A C 1
ATOM 909 O O . ARG A 1 111 ? -11.923 -7.083 -15.589 1.00 67.00 111 ARG A O 1
ATOM 916 N N . ARG A 1 112 ? -11.485 -5.201 -14.409 1.00 65.62 112 ARG A N 1
ATOM 917 C CA . ARG A 1 112 ? -12.728 -5.176 -13.618 1.00 65.62 112 ARG A CA 1
ATOM 918 C C . ARG A 1 112 ? -13.983 -5.293 -14.500 1.00 65.62 112 ARG A C 1
ATOM 920 O O . ARG A 1 112 ? -14.946 -5.935 -14.107 1.00 65.62 112 ARG A O 1
ATOM 927 N N . SER A 1 113 ? -13.960 -4.719 -15.708 1.00 64.69 113 SER A N 1
ATOM 928 C CA . SER A 1 113 ? -15.081 -4.772 -16.661 1.00 64.69 113 SER A CA 1
ATOM 929 C C . SER A 1 113 ? -15.143 -6.029 -17.538 1.00 64.69 113 SER A C 1
ATOM 931 O O . SER A 1 113 ? -16.190 -6.298 -18.122 1.00 64.69 113 SER A O 1
ATOM 933 N N . ARG A 1 114 ? -14.049 -6.792 -17.672 1.00 64.88 114 ARG A N 1
ATOM 934 C CA . ARG A 1 114 ? -13.957 -7.927 -18.616 1.00 64.88 114 ARG A CA 1
ATOM 935 C C . ARG A 1 114 ? -14.037 -9.286 -17.940 1.00 64.88 114 ARG A C 1
ATOM 937 O O . ARG A 1 114 ? -14.460 -10.248 -18.574 1.00 64.88 114 ARG A O 1
ATOM 944 N N . THR A 1 115 ? -13.640 -9.368 -16.678 1.00 60.31 115 THR A N 1
ATOM 945 C CA . THR A 1 115 ? -13.565 -10.628 -15.946 1.00 60.31 115 THR A CA 1
ATOM 946 C C . THR A 1 115 ? -14.032 -10.364 -14.523 1.00 60.31 115 THR A C 1
ATOM 948 O O . THR A 1 115 ? -13.400 -9.597 -13.800 1.00 60.31 115 THR A O 1
ATOM 951 N N . GLY A 1 116 ? -15.156 -10.964 -14.121 1.00 60.66 116 GLY A N 1
ATOM 952 C CA . GLY A 1 116 ? -15.571 -10.962 -12.716 1.00 60.66 116 GLY A CA 1
ATOM 953 C C . GLY A 1 116 ? -14.512 -11.621 -11.813 1.00 60.66 116 GLY A C 1
ATOM 954 O O . GLY A 1 116 ? -13.581 -12.249 -12.330 1.00 60.66 116 GLY A O 1
ATOM 955 N N . PRO A 1 117 ? -14.626 -11.490 -10.478 1.00 64.75 117 PRO A N 1
ATOM 956 C CA . PRO A 1 117 ? -13.679 -12.099 -9.545 1.00 64.75 117 PRO A CA 1
ATOM 957 C C . PRO A 1 117 ? -13.610 -13.610 -9.781 1.00 64.75 117 PRO A C 1
ATOM 959 O O . PRO A 1 117 ? -14.626 -14.299 -9.721 1.00 64.75 117 PRO A O 1
ATOM 962 N N . GLN A 1 118 ? -12.413 -14.115 -10.082 1.00 71.00 118 GLN A N 1
ATOM 963 C CA . GLN A 1 118 ? -12.205 -15.523 -10.419 1.00 71.00 118 GLN A CA 1
ATOM 964 C C . GLN A 1 118 ? -12.014 -16.402 -9.185 1.00 71.00 118 GLN A C 1
ATOM 966 O O . GLN A 1 118 ? -12.238 -17.607 -9.254 1.00 71.00 118 GLN A O 1
ATOM 971 N N . ASN A 1 119 ? -11.609 -15.816 -8.057 1.00 83.44 119 ASN A N 1
ATOM 972 C CA . ASN A 1 119 ? -11.479 -16.516 -6.788 1.00 83.44 119 ASN A CA 1
ATOM 973 C C . ASN A 1 119 ? -11.907 -15.634 -5.601 1.00 83.44 119 ASN A C 1
ATOM 975 O O . ASN A 1 119 ? -12.096 -14.421 -5.721 1.00 83.44 119 ASN A O 1
ATOM 979 N N . GLU A 1 120 ? -12.078 -16.274 -4.447 1.00 85.56 120 GLU A N 1
ATOM 980 C CA . GLU A 1 120 ? -12.544 -15.634 -3.216 1.00 85.56 120 GLU A CA 1
ATOM 981 C C . GLU A 1 120 ? -11.572 -14.547 -2.726 1.00 85.56 120 GLU A C 1
ATOM 983 O O . GLU A 1 120 ? -11.993 -13.436 -2.408 1.00 85.56 120 GLU A O 1
ATOM 988 N N . ALA A 1 121 ? -10.263 -14.818 -2.764 1.00 88.75 121 ALA A N 1
ATOM 989 C C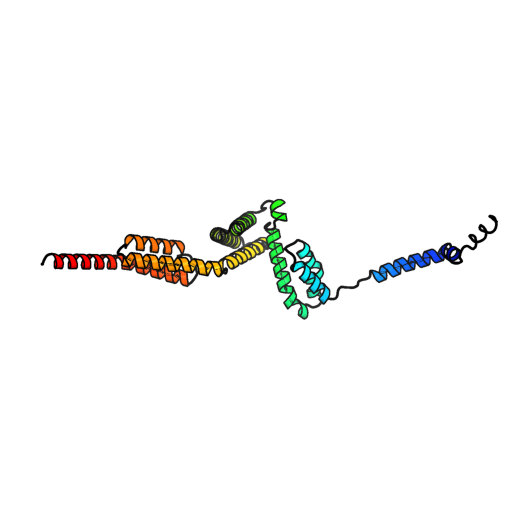A . ALA A 1 121 ? -9.225 -13.853 -2.396 1.00 88.75 121 ALA A CA 1
ATOM 990 C C . ALA A 1 121 ? 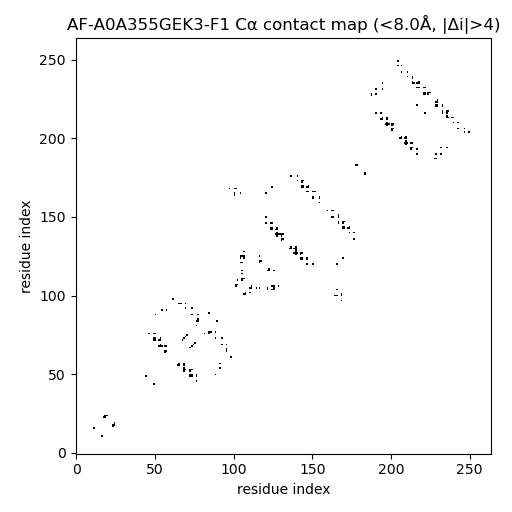-9.298 -12.573 -3.247 1.00 88.75 121 ALA A C 1
ATOM 992 O O . ALA A 1 121 ? -9.253 -11.461 -2.726 1.00 88.75 121 ALA A O 1
ATOM 993 N N . GLN A 1 122 ? -9.496 -12.720 -4.557 1.00 87.25 122 GLN A N 1
ATOM 994 C CA . GLN A 1 122 ? -9.690 -11.613 -5.484 1.00 87.25 122 GLN A CA 1
ATOM 995 C C . GLN A 1 122 ? -10.979 -10.845 -5.180 1.00 87.25 122 GLN A C 1
ATOM 997 O O . GLN A 1 122 ? -11.001 -9.620 -5.294 1.00 87.25 122 GLN A O 1
ATOM 1002 N N . ARG A 1 123 ? -12.050 -11.535 -4.768 1.00 88.38 123 ARG A N 1
ATOM 1003 C CA . ARG A 1 123 ? -13.299 -10.882 -4.360 1.00 88.38 123 ARG A CA 1
ATOM 1004 C C . ARG A 1 123 ? -13.092 -9.995 -3.133 1.00 88.38 123 ARG A C 1
ATOM 1006 O O . ARG A 1 123 ? -13.506 -8.839 -3.166 1.00 88.38 123 ARG A O 1
ATOM 1013 N N . PHE A 1 124 ? -12.426 -10.500 -2.094 1.00 91.62 124 PHE A N 1
ATOM 1014 C CA . PHE A 1 124 ? -12.072 -9.707 -0.909 1.00 91.62 124 PHE A CA 1
ATOM 1015 C C . PHE A 1 124 ? -11.181 -8.520 -1.266 1.00 91.62 124 PHE A C 1
ATOM 1017 O O . PHE A 1 124 ? -11.415 -7.405 -0.809 1.00 91.62 124 PHE A O 1
ATOM 1024 N N . MET A 1 125 ? -10.212 -8.744 -2.145 1.00 91.56 125 MET A N 1
ATOM 1025 C CA . MET A 1 125 ? -9.287 -7.716 -2.591 1.00 91.56 125 MET A CA 1
ATOM 1026 C C . MET A 1 125 ? -9.997 -6.572 -3.345 1.00 91.56 125 MET A C 1
ATOM 1028 O O . MET A 1 125 ? -9.770 -5.394 -3.069 1.00 91.56 125 MET A O 1
ATOM 1032 N N . LEU A 1 126 ? -10.929 -6.900 -4.247 1.00 90.81 126 LEU A N 1
ATOM 1033 C CA . LEU A 1 126 ? -11.780 -5.910 -4.920 1.00 90.81 126 LEU A CA 1
ATOM 1034 C C . LEU A 1 126 ? -12.720 -5.187 -3.951 1.00 90.81 126 LEU A C 1
ATOM 1036 O O . LEU A 1 126 ? -12.966 -3.992 -4.112 1.00 90.81 126 LEU A O 1
ATOM 1040 N N . LEU A 1 127 ? -13.244 -5.897 -2.951 1.00 91.44 127 LEU A N 1
ATOM 1041 C CA . LEU A 1 127 ? -14.111 -5.312 -1.936 1.00 91.44 127 LEU A CA 1
ATOM 1042 C C . LEU A 1 127 ? -13.348 -4.306 -1.061 1.00 91.44 127 LEU A C 1
ATOM 1044 O O . LEU A 1 127 ? -13.835 -3.198 -0.850 1.00 91.44 127 LEU A O 1
ATOM 1048 N N . ALA A 1 128 ? -12.137 -4.647 -0.614 1.00 92.69 128 ALA A N 1
ATOM 1049 C CA . ALA A 1 128 ? -11.261 -3.721 0.100 1.00 92.69 128 ALA A CA 1
ATOM 1050 C C . ALA A 1 128 ? -10.955 -2.478 -0.743 1.00 92.69 128 ALA A C 1
ATOM 1052 O O . ALA A 1 128 ? -11.121 -1.356 -0.270 1.00 92.69 128 ALA A O 1
ATOM 1053 N N . GLN A 1 129 ? -10.595 -2.670 -2.015 1.00 90.38 129 GLN A N 1
ATOM 1054 C CA . GLN A 1 129 ? -10.352 -1.576 -2.954 1.00 90.38 129 GLN A CA 1
ATOM 1055 C C . GLN A 1 129 ? -11.579 -0.665 -3.113 1.00 90.38 129 GLN A C 1
ATOM 1057 O O . GLN A 1 129 ? -11.439 0.554 -3.142 1.00 90.38 129 GLN A O 1
ATOM 1062 N N . HIS A 1 130 ? -12.788 -1.225 -3.172 1.00 89.50 130 HIS A N 1
ATOM 1063 C CA . HIS A 1 130 ? -14.016 -0.431 -3.213 1.00 89.50 130 HIS A CA 1
ATOM 1064 C C . HIS A 1 130 ? -14.203 0.416 -1.944 1.00 89.50 130 HIS A C 1
ATOM 1066 O O . HIS A 1 130 ? -14.574 1.589 -2.025 1.00 89.50 130 HIS A O 1
ATOM 1072 N N . TYR A 1 131 ? -13.913 -0.143 -0.769 1.00 89.56 131 TYR A N 1
ATOM 1073 C CA . TYR A 1 131 ? -13.956 0.617 0.478 1.00 89.56 131 TYR A CA 1
ATOM 1074 C C . TYR A 1 131 ? -12.895 1.723 0.529 1.00 89.56 131 TYR A C 1
ATOM 1076 O O . TYR A 1 131 ? -13.196 2.820 0.992 1.00 89.56 131 TYR A O 1
ATOM 1084 N N . LEU A 1 132 ? -11.703 1.496 -0.031 1.00 87.75 132 LEU A N 1
ATOM 1085 C CA . LEU A 1 132 ? -10.695 2.547 -0.210 1.00 87.75 132 LEU A CA 1
ATOM 1086 C C . LEU A 1 132 ? -11.186 3.665 -1.137 1.00 87.75 132 LEU A C 1
ATOM 1088 O O . LEU A 1 132 ? -11.109 4.839 -0.783 1.00 87.75 132 LEU A O 1
ATOM 1092 N N . GLU A 1 133 ? -11.734 3.303 -2.300 1.00 85.19 133 GLU A N 1
ATOM 1093 C CA . GLU A 1 133 ? -12.266 4.243 -3.300 1.00 85.19 133 GLU A CA 1
ATOM 1094 C C . GLU A 1 133 ? -13.427 5.086 -2.743 1.00 85.19 133 GLU A C 1
ATOM 1096 O O . GLU A 1 133 ? -13.574 6.254 -3.094 1.00 85.19 133 GLU A O 1
ATOM 1101 N N . THR A 1 134 ? -14.237 4.514 -1.849 1.00 87.31 134 THR A N 1
ATOM 1102 C CA . THR A 1 134 ? -15.356 5.206 -1.182 1.00 87.31 134 THR A CA 1
ATOM 1103 C C . THR A 1 134 ? -14.947 5.961 0.086 1.00 87.31 134 THR A C 1
ATOM 1105 O O . THR A 1 134 ? -15.795 6.574 0.733 1.00 87.31 134 THR A O 1
ATOM 1108 N N . GLY A 1 135 ? -13.661 5.940 0.450 1.00 80.75 135 GLY A N 1
ATOM 1109 C CA . GLY A 1 135 ? -13.132 6.607 1.641 1.00 80.75 135 GLY A CA 1
ATOM 1110 C C . GLY A 1 135 ? -13.409 5.876 2.959 1.00 80.75 135 GLY A C 1
ATOM 1111 O O . GLY A 1 135 ? -13.087 6.388 4.032 1.00 80.75 135 GLY A O 1
ATOM 1112 N N . ASN A 1 136 ? -13.980 4.673 2.913 1.00 84.50 136 ASN A N 1
ATOM 1113 C CA . ASN A 1 136 ? -14.285 3.872 4.089 1.00 84.50 136 ASN A CA 1
ATOM 1114 C C . ASN A 1 136 ? -13.090 3.001 4.516 1.00 84.50 136 ASN A C 1
ATOM 1116 O O . ASN A 1 136 ? -13.076 1.774 4.398 1.00 84.50 136 ASN A O 1
ATOM 1120 N 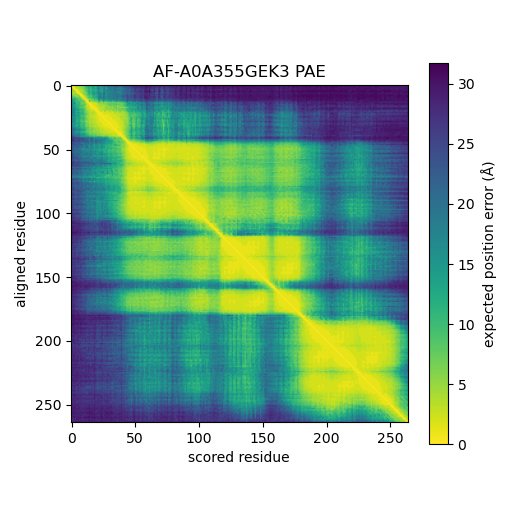N . MET A 1 137 ? -12.064 3.670 5.029 1.00 85.06 137 MET A N 1
ATOM 1121 C CA . MET A 1 137 ? -10.765 3.056 5.308 1.00 85.06 137 MET A CA 1
ATOM 1122 C C . MET A 1 137 ? -10.801 1.990 6.417 1.00 85.06 137 MET A C 1
ATOM 1124 O O . MET A 1 137 ? -10.008 1.057 6.378 1.00 85.06 137 MET A O 1
ATOM 1128 N N . ALA A 1 138 ? -11.705 2.098 7.401 1.00 81.00 138 ALA A N 1
ATOM 1129 C CA . ALA A 1 138 ? -11.820 1.110 8.482 1.00 81.00 138 ALA A CA 1
ATOM 1130 C C . ALA A 1 138 ? -12.322 -0.247 7.961 1.00 81.00 138 ALA A C 1
ATOM 1132 O O . ALA A 1 138 ? -11.801 -1.295 8.329 1.00 81.00 138 ALA A O 1
ATOM 1133 N N . GLN A 1 139 ? -13.288 -0.228 7.047 1.00 82.00 139 GLN A N 1
ATOM 1134 C CA . GLN A 1 139 ? -13.845 -1.438 6.455 1.00 82.00 139 GLN A CA 1
ATOM 1135 C C . GLN A 1 139 ? -12.833 -2.077 5.502 1.00 82.00 139 GLN A C 1
ATOM 1137 O O . GLN A 1 139 ? -12.697 -3.299 5.491 1.00 82.00 139 GLN A O 1
ATOM 1142 N N . ALA A 1 140 ? -12.085 -1.258 4.754 1.00 91.25 140 ALA A N 1
ATOM 1143 C CA . ALA A 1 140 ? -10.972 -1.739 3.942 1.00 91.25 140 ALA A CA 1
ATOM 1144 C C . ALA A 1 140 ? -9.916 -2.458 4.798 1.00 91.25 140 ALA A C 1
ATOM 1146 O O . ALA A 1 140 ? -9.496 -3.554 4.441 1.00 91.25 140 ALA A O 1
ATOM 1147 N N . GLU A 1 141 ? -9.539 -1.881 5.942 1.00 89.62 141 GLU A N 1
ATOM 1148 C CA . GLU A 1 141 ? -8.568 -2.470 6.871 1.00 89.62 141 GLU A CA 1
ATOM 1149 C C . GLU A 1 141 ? -9.038 -3.822 7.426 1.00 89.62 141 GLU A C 1
ATOM 1151 O O . GLU A 1 141 ? -8.285 -4.790 7.358 1.00 89.62 141 GLU A O 1
ATOM 1156 N N . ILE A 1 142 ? -10.294 -3.920 7.882 1.00 87.56 142 ILE A N 1
ATOM 1157 C CA . ILE A 1 142 ? -10.888 -5.177 8.379 1.00 87.56 142 ILE A CA 1
ATOM 1158 C C . ILE A 1 142 ? -10.872 -6.269 7.301 1.00 87.56 142 ILE A C 1
ATOM 1160 O O . ILE A 1 142 ? -10.603 -7.435 7.584 1.00 87.56 142 ILE A O 1
ATOM 1164 N N . ILE A 1 143 ? -11.180 -5.913 6.053 1.00 92.75 143 ILE A N 1
ATOM 1165 C CA . ILE A 1 143 ? -11.203 -6.888 4.959 1.00 92.75 143 ILE A CA 1
ATOM 1166 C C . ILE A 1 143 ? -9.791 -7.320 4.575 1.00 92.75 143 ILE A C 1
ATOM 1168 O O . ILE A 1 143 ? -9.572 -8.501 4.312 1.00 92.75 143 ILE A O 1
ATOM 1172 N N . LEU A 1 144 ? -8.836 -6.389 4.543 1.00 94.25 144 LEU A N 1
ATOM 1173 C CA . LEU A 1 144 ? -7.444 -6.698 4.227 1.00 94.25 144 LEU A CA 1
ATOM 1174 C C . LEU A 1 144 ? -6.803 -7.567 5.311 1.00 94.25 144 LEU A C 1
ATOM 1176 O O . LEU A 1 144 ? -6.101 -8.513 4.961 1.00 94.25 144 LEU A O 1
ATOM 1180 N N . SER A 1 145 ? -7.072 -7.313 6.596 1.00 92.88 145 SER A N 1
ATOM 1181 C CA . SER A 1 145 ? -6.564 -8.156 7.686 1.00 92.88 145 SER A CA 1
ATOM 1182 C C . SER A 1 145 ? -7.141 -9.569 7.612 1.00 92.88 145 SER A C 1
ATOM 1184 O O . SER A 1 145 ? -6.379 -10.533 7.576 1.00 92.88 145 SER A O 1
ATOM 1186 N N . ALA A 1 146 ? -8.462 -9.699 7.446 1.00 92.88 146 ALA A N 1
ATOM 1187 C CA . ALA A 1 146 ? -9.113 -10.996 7.273 1.00 92.88 146 ALA A CA 1
ATOM 1188 C C . ALA A 1 146 ? -8.585 -11.757 6.044 1.00 92.88 146 ALA A C 1
ATOM 1190 O O . ALA A 1 146 ? -8.380 -12.969 6.099 1.00 92.88 146 ALA A O 1
ATOM 1191 N N . LEU A 1 147 ? -8.330 -11.056 4.933 1.00 93.56 147 LEU A N 1
ATOM 1192 C CA . LEU A 1 147 ? -7.744 -11.655 3.734 1.00 93.56 147 LEU A CA 1
ATOM 1193 C C . LEU A 1 147 ? -6.324 -12.174 3.995 1.00 93.56 147 LEU A C 1
ATOM 1195 O O . LEU A 1 147 ? -6.000 -13.283 3.575 1.00 93.56 147 LEU A O 1
ATOM 1199 N N . VAL A 1 148 ? -5.486 -11.401 4.689 1.00 93.38 148 VAL A N 1
ATOM 1200 C CA . VAL A 1 148 ? -4.131 -11.831 5.069 1.00 93.38 148 VAL A CA 1
ATOM 1201 C C . VAL A 1 148 ? -4.186 -13.071 5.960 1.00 93.38 148 VAL A C 1
ATOM 1203 O O . VAL A 1 148 ? -3.430 -14.009 5.713 1.00 93.38 148 VAL A O 1
ATOM 1206 N N . ASP A 1 149 ? -5.097 -13.116 6.931 1.00 91.44 149 ASP A N 1
ATOM 1207 C CA . ASP A 1 149 ? -5.266 -14.266 7.826 1.00 91.44 149 ASP A CA 1
ATOM 1208 C C . ASP A 1 149 ? -5.672 -15.532 7.059 1.00 91.44 149 ASP A C 1
ATOM 1210 O O . ASP A 1 149 ? -5.054 -16.586 7.228 1.00 91.44 149 ASP A O 1
ATOM 1214 N N . ILE A 1 150 ? -6.641 -15.420 6.141 1.00 91.31 150 ILE A N 1
ATOM 1215 C CA . ILE A 1 150 ? -7.078 -16.533 5.281 1.00 91.31 150 ILE A CA 1
ATOM 1216 C C . ILE A 1 150 ? -5.929 -17.029 4.393 1.00 91.31 150 ILE A C 1
ATOM 1218 O O . ILE A 1 150 ? -5.770 -18.236 4.202 1.00 91.31 150 ILE A O 1
ATOM 1222 N N . LEU A 1 151 ? -5.123 -16.124 3.834 1.00 89.81 151 LEU A N 1
ATOM 1223 C CA . LEU A 1 151 ? -4.000 -16.497 2.968 1.00 89.81 151 LEU A CA 1
ATOM 1224 C C . LEU A 1 151 ? -2.822 -17.089 3.756 1.00 89.81 151 LEU A C 1
ATOM 1226 O O . LEU A 1 151 ? -2.146 -17.972 3.240 1.00 89.81 151 LEU A O 1
ATOM 1230 N N . ASN A 1 152 ? -2.597 -16.664 5.004 1.00 88.56 152 ASN A N 1
ATOM 1231 C CA . ASN A 1 152 ? -1.602 -17.277 5.894 1.00 88.56 152 ASN A CA 1
ATOM 1232 C C . ASN A 1 152 ? -1.995 -18.704 6.298 1.00 88.56 152 ASN A C 1
ATOM 1234 O O . ASN A 1 152 ? -1.133 -19.557 6.457 1.00 88.56 152 ASN A O 1
ATOM 1238 N N . GLN A 1 153 ? -3.287 -18.978 6.485 1.00 84.81 153 GLN A N 1
ATOM 1239 C CA . GLN A 1 153 ? -3.739 -20.306 6.905 1.00 84.81 153 GLN A CA 1
ATOM 1240 C C . GLN A 1 153 ? -3.632 -21.355 5.786 1.00 84.81 153 GLN A C 1
ATOM 1242 O O . GLN A 1 153 ? -3.520 -22.543 6.066 1.00 84.81 153 GLN A O 1
ATOM 1247 N N . ASN A 1 154 ? -3.653 -20.920 4.524 1.00 76.44 154 ASN A N 1
ATOM 1248 C CA . ASN A 1 154 ? -3.593 -21.793 3.349 1.00 76.44 154 ASN A CA 1
ATOM 1249 C C . ASN A 1 154 ? -2.186 -21.881 2.717 1.00 76.44 154 ASN A C 1
ATOM 1251 O O . ASN A 1 154 ? -2.042 -22.442 1.632 1.00 76.44 154 ASN A O 1
ATOM 1255 N N . SER A 1 155 ? -1.149 -21.333 3.369 1.00 66.88 155 SER A N 1
ATOM 1256 C CA . SER A 1 155 ? 0.211 -21.238 2.810 1.00 66.88 155 SER A CA 1
ATOM 1257 C C . SER A 1 155 ? 1.109 -22.462 3.041 1.00 66.88 155 SER A C 1
ATOM 1259 O O . SER A 1 155 ? 2.279 -22.413 2.675 1.00 66.88 155 SER A O 1
ATOM 1261 N N . ASP A 1 156 ? 0.605 -23.543 3.644 1.00 64.75 156 ASP A N 1
ATOM 1262 C CA . ASP A 1 156 ? 1.405 -24.754 3.915 1.00 64.75 156 ASP A CA 1
ATOM 1263 C C . ASP A 1 156 ? 1.736 -25.570 2.646 1.00 64.75 156 ASP A C 1
ATOM 1265 O O . ASP A 1 156 ? 2.650 -26.396 2.663 1.00 64.75 156 ASP A O 1
ATOM 1269 N N . ASP A 1 157 ? 1.059 -25.305 1.524 1.00 65.88 157 ASP A N 1
ATOM 1270 C CA . ASP A 1 157 ? 1.382 -25.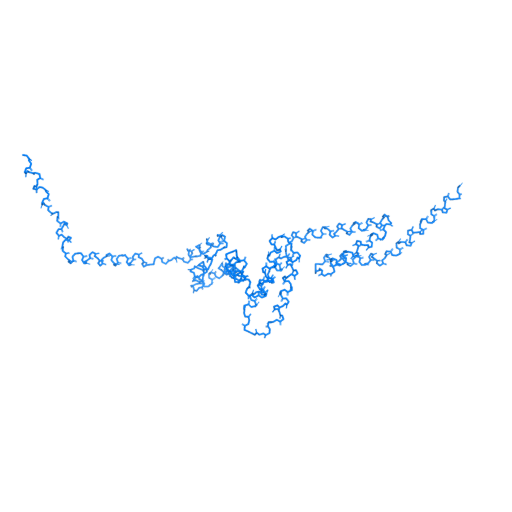907 0.230 1.00 65.88 157 ASP A CA 1
ATOM 1271 C C . ASP A 1 157 ? 2.430 -25.062 -0.515 1.00 65.88 157 ASP A C 1
ATOM 1273 O O . ASP A 1 157 ? 2.150 -23.963 -0.999 1.00 65.88 157 ASP A O 1
ATOM 1277 N N . SER A 1 158 ? 3.637 -25.615 -0.666 1.00 58.25 158 SER A N 1
ATOM 1278 C CA . SER A 1 158 ? 4.822 -24.986 -1.278 1.00 58.25 158 SER A CA 1
ATOM 1279 C C . SER A 1 158 ? 4.692 -24.590 -2.761 1.00 58.25 158 SER A C 1
ATOM 1281 O O . SER A 1 158 ? 5.648 -24.072 -3.335 1.00 58.25 158 SER A O 1
ATOM 1283 N N . ASP A 1 159 ? 3.527 -24.794 -3.382 1.00 62.00 159 ASP A N 1
ATOM 1284 C CA . ASP A 1 159 ? 3.266 -24.533 -4.807 1.00 62.00 159 ASP A CA 1
ATOM 1285 C C . ASP A 1 159 ? 2.346 -23.307 -5.049 1.00 62.00 159 ASP A C 1
ATOM 1287 O O . ASP A 1 159 ? 2.015 -22.953 -6.182 1.00 62.00 159 ASP A O 1
ATOM 1291 N N . ASN A 1 160 ? 1.932 -22.594 -3.990 1.00 70.88 160 ASN A N 1
ATOM 1292 C CA . ASN A 1 160 ? 0.949 -21.501 -4.067 1.00 70.88 160 ASN A CA 1
ATOM 1293 C C . ASN A 1 160 ? 1.553 -20.089 -4.243 1.00 70.88 160 ASN A C 1
ATOM 1295 O O . ASN A 1 160 ? 1.062 -19.114 -3.671 1.00 70.88 160 ASN A O 1
ATOM 1299 N N . SER A 1 161 ? 2.530 -19.930 -5.146 1.00 76.75 161 SER A N 1
ATOM 1300 C CA . SER A 1 161 ? 3.188 -18.635 -5.444 1.00 76.75 161 SER A CA 1
ATOM 1301 C C . SER A 1 161 ? 2.208 -17.478 -5.738 1.00 76.75 161 SER A C 1
ATOM 1303 O O . SER A 1 161 ? 2.455 -16.327 -5.382 1.00 76.75 161 SER A O 1
ATOM 1305 N N . ARG A 1 162 ? 1.040 -17.768 -6.329 1.00 76.94 162 ARG A N 1
ATOM 1306 C CA . ARG A 1 162 ? -0.003 -16.757 -6.596 1.00 76.94 162 ARG A CA 1
ATOM 1307 C C . ARG A 1 162 ? -0.701 -16.245 -5.334 1.00 76.94 162 ARG A C 1
ATOM 1309 O O . ARG A 1 162 ? -1.165 -15.106 -5.321 1.00 76.94 162 ARG A O 1
ATOM 1316 N N . GLN A 1 163 ? -0.844 -17.086 -4.311 1.00 82.31 163 GLN A N 1
ATOM 1317 C CA . GLN A 1 163 ? -1.440 -16.682 -3.038 1.00 82.31 163 GLN A CA 1
ATOM 1318 C C . GLN A 1 163 ? -0.458 -15.834 -2.233 1.00 82.31 163 GLN A C 1
ATOM 1320 O O . GLN A 1 163 ? -0.879 -14.843 -1.640 1.00 82.31 163 GLN A O 1
ATOM 1325 N N . ASP A 1 164 ? 0.837 -16.158 -2.298 1.00 85.94 164 ASP A N 1
ATOM 1326 C CA . ASP A 1 164 ? 1.895 -15.347 -1.693 1.00 85.94 164 ASP A CA 1
ATOM 1327 C C . ASP A 1 164 ? 1.922 -13.928 -2.276 1.00 85.94 164 ASP A C 1
ATOM 1329 O O . ASP A 1 164 ? 1.870 -12.963 -1.518 1.00 85.94 164 ASP A O 1
ATOM 1333 N N . GLU A 1 165 ? 1.881 -13.782 -3.610 1.00 86.31 165 GLU A N 1
ATOM 1334 C CA . GLU A 1 165 ? 1.797 -12.463 -4.265 1.00 86.31 165 GLU A CA 1
ATOM 1335 C C . GLU A 1 165 ? 0.579 -11.653 -3.776 1.00 86.31 165 GLU A C 1
ATOM 1337 O O . GLU A 1 165 ? 0.676 -10.449 -3.523 1.00 86.31 165 GLU A O 1
ATOM 1342 N N . MET A 1 166 ? -0.579 -12.307 -3.632 1.00 86.88 166 MET A N 1
ATOM 1343 C CA . MET A 1 166 ? -1.811 -11.660 -3.168 1.00 86.88 166 MET A CA 1
ATOM 1344 C C . MET A 1 166 ? -1.724 -11.250 -1.697 1.00 86.88 166 MET A C 1
ATOM 1346 O O . MET A 1 166 ? -2.191 -10.172 -1.324 1.00 86.88 166 MET A O 1
ATOM 1350 N N . ARG A 1 167 ? -1.124 -12.104 -0.865 1.00 91.00 167 ARG A N 1
ATOM 1351 C CA . ARG A 1 167 ? -0.893 -11.841 0.554 1.00 91.00 167 ARG A CA 1
ATOM 1352 C C . ARG A 1 167 ? 0.034 -10.648 0.724 1.00 91.00 167 ARG A C 1
ATOM 1354 O O . ARG A 1 167 ? -0.257 -9.768 1.530 1.00 91.00 167 ARG A O 1
ATOM 1361 N N . ASP A 1 168 ? 1.118 -10.604 -0.038 1.00 90.25 168 ASP A N 1
ATOM 1362 C CA . ASP A 1 168 ? 2.100 -9.527 0.043 1.00 90.25 168 ASP A CA 1
ATOM 1363 C C . ASP A 1 168 ? 1.483 -8.196 -0.403 1.00 90.25 168 ASP A C 1
ATOM 1365 O O . ASP A 1 168 ? 1.649 -7.186 0.283 1.00 90.25 168 ASP A O 1
ATOM 1369 N N . LEU A 1 169 ? 0.664 -8.203 -1.463 1.00 89.81 169 LEU A N 1
ATOM 1370 C CA . LEU A 1 169 ? -0.119 -7.029 -1.859 1.00 89.81 169 LEU A CA 1
ATOM 1371 C C . LEU A 1 169 ? -1.102 -6.594 -0.757 1.00 89.81 169 LEU A C 1
ATOM 1373 O O . LEU A 1 169 ? -1.188 -5.405 -0.454 1.00 89.81 169 LEU A O 1
ATOM 1377 N N . ALA A 1 170 ? -1.829 -7.532 -0.140 1.00 92.12 170 ALA A N 1
ATOM 1378 C CA . ALA A 1 170 ? -2.775 -7.219 0.933 1.00 92.12 170 ALA A CA 1
ATOM 1379 C C . ALA A 1 170 ? -2.069 -6.601 2.151 1.00 92.12 170 ALA A C 1
ATOM 1381 O O . ALA A 1 170 ? -2.534 -5.598 2.692 1.00 92.12 170 ALA A O 1
ATOM 1382 N N . ARG A 1 171 ? -0.907 -7.149 2.535 1.00 93.12 171 ARG A N 1
ATOM 1383 C CA . ARG A 1 171 ? -0.050 -6.604 3.599 1.00 93.12 171 ARG A CA 1
ATOM 1384 C C . ARG A 1 171 ? 0.463 -5.213 3.254 1.00 93.12 171 ARG A C 1
ATOM 1386 O O . ARG A 1 171 ? 0.436 -4.338 4.111 1.00 93.12 171 ARG A O 1
ATOM 1393 N N . GLN A 1 172 ? 0.892 -4.988 2.012 1.00 90.69 172 GLN A N 1
ATOM 1394 C CA . GLN A 1 172 ? 1.323 -3.666 1.565 1.00 90.69 172 GLN A CA 1
ATOM 1395 C C . GLN A 1 172 ? 0.191 -2.642 1.705 1.00 90.69 172 GLN A C 1
ATOM 1397 O O . GLN A 1 172 ? 0.399 -1.588 2.296 1.00 90.69 172 GLN A O 1
ATOM 1402 N N . MET A 1 173 ? -1.013 -2.959 1.222 1.00 90.44 173 MET A N 1
ATOM 1403 C CA . MET A 1 173 ? -2.169 -2.058 1.322 1.00 90.44 173 MET A CA 1
ATOM 1404 C C . MET A 1 173 ? -2.576 -1.787 2.774 1.00 90.44 173 MET A C 1
ATOM 1406 O O . MET A 1 173 ? -2.925 -0.661 3.121 1.00 90.44 173 MET A O 1
ATOM 1410 N N . LEU A 1 174 ? -2.509 -2.806 3.632 1.00 91.00 174 LEU A N 1
ATOM 1411 C CA . LEU A 1 174 ? -2.774 -2.673 5.062 1.00 91.00 174 LEU A CA 1
ATOM 1412 C C . LEU A 1 174 ? -1.732 -1.766 5.734 1.00 91.00 174 LEU A C 1
ATOM 1414 O O . LEU A 1 174 ? -2.099 -0.845 6.461 1.00 91.00 174 LEU A O 1
ATOM 1418 N N . ASN A 1 175 ? -0.449 -1.949 5.421 1.00 88.94 175 ASN A N 1
ATOM 1419 C CA . ASN A 1 175 ? 0.622 -1.085 5.914 1.00 88.94 175 ASN A CA 1
ATOM 1420 C C . ASN A 1 175 ? 0.462 0.359 5.416 1.00 88.94 175 ASN A C 1
ATOM 1422 O O . ASN A 1 175 ? 0.651 1.293 6.187 1.00 88.94 175 ASN A O 1
ATOM 1426 N N . GLU A 1 176 ? 0.091 0.571 4.151 1.00 88.31 176 GLU A N 1
ATOM 1427 C CA . GLU A 1 176 ? -0.204 1.904 3.604 1.00 88.31 176 GLU A CA 1
ATOM 1428 C C . GLU A 1 176 ? -1.370 2.576 4.350 1.00 88.31 176 GLU A C 1
ATOM 1430 O O . GLU A 1 176 ? -1.299 3.767 4.662 1.00 88.31 176 GLU A O 1
ATOM 1435 N N . LEU A 1 177 ? -2.417 1.817 4.694 1.00 85.94 177 LEU A N 1
ATOM 1436 C CA . LEU A 1 177 ? -3.549 2.317 5.480 1.00 85.94 177 LEU A CA 1
ATOM 1437 C C . LEU A 1 177 ? -3.156 2.713 6.903 1.00 85.94 177 LEU A C 1
ATOM 1439 O O . LEU A 1 177 ? -3.601 3.756 7.387 1.00 85.94 177 LEU A O 1
ATOM 1443 N N . GLN A 1 178 ? -2.336 1.894 7.561 1.00 80.62 178 GLN A N 1
ATOM 1444 C CA . GLN A 1 178 ? -1.888 2.121 8.937 1.00 80.62 178 GLN A CA 1
ATOM 1445 C C . GLN A 1 178 ? -0.868 3.259 9.034 1.00 80.62 178 GLN A C 1
ATOM 1447 O O . GLN A 1 178 ? -0.898 4.052 9.975 1.00 80.62 178 GLN A O 1
ATOM 1452 N N . ASN A 1 179 ? -0.002 3.388 8.028 1.00 77.19 179 ASN A N 1
ATOM 1453 C CA . ASN A 1 179 ? 1.043 4.408 7.977 1.00 77.19 179 ASN A CA 1
ATOM 1454 C C . ASN A 1 179 ? 0.559 5.756 7.431 1.00 77.19 179 ASN A C 1
ATOM 1456 O O . ASN A 1 179 ? 1.349 6.701 7.350 1.00 77.19 179 ASN A O 1
ATOM 1460 N N . ASN A 1 180 ? -0.721 5.891 7.069 1.00 76.06 180 ASN A N 1
ATOM 1461 C CA . ASN A 1 180 ? -1.269 7.171 6.642 1.00 76.06 180 ASN A CA 1
ATOM 1462 C C . ASN A 1 180 ? -1.401 8.127 7.844 1.00 76.06 180 ASN A C 1
ATOM 1464 O O . ASN A 1 180 ? -2.432 8.213 8.515 1.00 76.06 180 ASN A O 1
ATOM 1468 N N . SER A 1 181 ? -0.314 8.858 8.098 1.00 57.34 181 SER A N 1
ATOM 1469 C CA . SER A 1 181 ? -0.093 9.756 9.237 1.00 57.34 181 SER A CA 1
ATOM 1470 C C . SER A 1 181 ? -1.184 10.811 9.431 1.00 57.34 181 SER A C 1
ATOM 1472 O O . SER A 1 181 ? -1.458 11.200 10.566 1.00 57.34 181 SER A O 1
ATOM 1474 N N . SER A 1 182 ? -1.846 11.236 8.351 1.00 61.59 182 SER A N 1
ATOM 1475 C CA . SER A 1 182 ? -2.962 12.189 8.403 1.00 61.59 182 SER A CA 1
ATOM 1476 C C . SER A 1 182 ? -4.155 11.650 9.203 1.00 61.59 182 SER A C 1
ATOM 1478 O O . SER A 1 182 ? -4.710 12.354 10.047 1.00 61.59 182 SER A O 1
ATOM 1480 N N . ARG A 1 183 ? -4.485 10.367 9.021 1.00 61.94 183 ARG A N 1
ATOM 1481 C CA . ARG A 1 183 ? -5.576 9.684 9.724 1.00 61.94 183 ARG A CA 1
ATOM 1482 C C . ARG A 1 183 ? -5.195 9.393 11.165 1.00 61.94 183 ARG A C 1
ATOM 1484 O O . ARG A 1 183 ? -6.005 9.584 12.063 1.00 61.94 183 ARG A O 1
ATOM 1491 N N . THR A 1 184 ? -3.956 8.977 11.388 1.00 63.59 184 THR A N 1
ATOM 1492 C CA . THR A 1 184 ? -3.404 8.754 12.725 1.00 63.59 184 THR A CA 1
ATOM 1493 C C . THR A 1 184 ? -3.476 10.039 13.557 1.00 63.59 184 THR A C 1
ATOM 1495 O O . THR A 1 184 ? -3.982 10.021 14.677 1.00 63.59 184 THR A O 1
ATOM 1498 N N . ALA A 1 185 ? -3.101 11.184 12.978 1.00 68.06 185 ALA A N 1
ATOM 1499 C CA . ALA A 1 185 ? -3.203 12.485 13.634 1.00 68.06 185 ALA A CA 1
ATOM 1500 C C . ALA A 1 185 ? -4.657 12.898 13.928 1.00 68.06 185 ALA A C 1
ATOM 1502 O O . ALA A 1 185 ? -4.973 13.238 15.068 1.00 68.06 185 ALA A O 1
ATOM 1503 N N . GLU A 1 186 ? -5.560 12.836 12.944 1.00 74.75 186 GLU A N 1
ATOM 1504 C CA . GLU A 1 186 ? -6.967 13.226 13.131 1.00 74.75 186 GLU A CA 1
ATOM 1505 C C . GLU A 1 186 ? -7.689 12.334 14.153 1.00 74.75 186 GLU A C 1
ATOM 1507 O O . GLU A 1 186 ? -8.409 12.816 15.033 1.00 74.75 186 GLU A O 1
ATOM 1512 N N . ARG A 1 187 ? -7.421 11.027 14.107 1.00 72.50 187 ARG A N 1
ATOM 1513 C CA . ARG A 1 187 ? -7.982 10.043 15.037 1.00 72.50 187 ARG A CA 1
ATOM 1514 C C . ARG A 1 187 ? -7.495 10.287 16.469 1.00 72.50 187 ARG A C 1
ATOM 1516 O O . ARG A 1 187 ? -8.298 10.227 17.402 1.00 72.50 187 ARG A O 1
ATOM 1523 N N . PHE A 1 188 ? -6.226 10.664 16.656 1.00 81.75 188 PHE A N 1
ATOM 1524 C CA . PHE A 1 188 ? -5.716 11.058 17.973 1.00 81.75 188 PHE A CA 1
ATOM 1525 C C . PHE A 1 188 ? -6.258 12.400 18.466 1.00 81.75 188 PHE A C 1
ATOM 1527 O O . PHE A 1 188 ? -6.461 12.553 19.674 1.00 81.75 188 PHE A O 1
ATOM 1534 N N . ILE A 1 189 ? -6.554 13.350 17.575 1.00 85.69 189 ILE A N 1
ATOM 1535 C CA . ILE A 1 189 ? -7.219 14.605 17.955 1.00 85.69 189 ILE A CA 1
ATOM 1536 C C . ILE A 1 189 ? -8.602 14.301 18.542 1.00 85.69 189 ILE A C 1
ATOM 1538 O O . ILE A 1 189 ? -8.900 14.746 19.652 1.00 85.69 189 ILE A O 1
ATOM 1542 N N . MET A 1 190 ? -9.415 13.487 17.862 1.00 86.25 190 MET A N 1
ATOM 1543 C CA . MET A 1 190 ? -10.747 13.110 18.356 1.00 86.25 190 MET A CA 1
ATOM 1544 C C . MET A 1 190 ? -10.688 12.315 19.666 1.00 86.25 190 MET A C 1
ATOM 1546 O O . MET A 1 190 ? -11.492 12.556 20.571 1.00 86.25 190 MET A O 1
ATOM 1550 N N . LEU A 1 191 ? -9.725 11.394 19.797 1.00 91.06 191 LEU A N 1
ATOM 1551 C CA . LEU A 1 191 ? -9.489 10.645 21.035 1.00 91.06 191 LEU A CA 1
ATOM 1552 C C . LEU A 1 191 ? -9.157 11.588 22.201 1.00 91.06 191 LEU A C 1
ATOM 1554 O O . LEU A 1 191 ? -9.755 11.492 23.273 1.00 91.06 191 LEU A O 1
ATOM 1558 N N . THR A 1 192 ? -8.252 12.541 21.973 1.00 91.19 192 THR A N 1
ATOM 1559 C CA . THR A 1 192 ? -7.833 13.525 22.981 1.00 91.19 192 THR A CA 1
ATOM 1560 C C . THR A 1 192 ? -8.985 14.445 23.379 1.00 91.19 192 THR A C 1
ATOM 1562 O O . THR A 1 192 ? -9.214 14.663 24.569 1.00 91.19 192 THR A O 1
ATOM 1565 N N . GLN A 1 193 ? -9.764 14.931 22.408 1.00 92.62 193 GLN A N 1
ATOM 1566 C CA . GLN A 1 193 ? -10.953 15.751 22.659 1.00 92.62 193 GLN A CA 1
ATOM 1567 C C . GLN A 1 193 ? -12.018 14.988 23.451 1.00 92.62 193 GLN A C 1
ATOM 1569 O O . GLN A 1 193 ? -12.567 15.514 24.414 1.00 92.62 193 GLN A O 1
ATOM 1574 N N . SER A 1 194 ? -12.282 13.731 23.093 1.00 93.75 194 SER A N 1
ATOM 1575 C CA . SER A 1 194 ? -13.262 12.892 23.792 1.00 93.75 194 SER A CA 1
ATOM 1576 C C . SER A 1 194 ? -12.849 12.621 25.239 1.00 93.75 194 SER A C 1
ATOM 1578 O O . SER A 1 194 ? -13.691 12.660 26.137 1.00 93.75 194 SER A O 1
ATOM 1580 N N . MET A 1 195 ? -11.551 12.406 25.481 1.00 95.31 195 MET A N 1
ATOM 1581 C CA . MET A 1 195 ? -11.016 12.237 26.831 1.00 95.31 195 MET A CA 1
ATOM 1582 C C . MET A 1 195 ? -11.165 13.520 27.662 1.00 95.31 195 MET A C 1
ATOM 1584 O O . MET A 1 195 ? -11.677 13.469 28.780 1.00 95.31 195 MET A O 1
ATOM 1588 N N . ALA A 1 196 ? -10.808 14.677 27.092 1.00 96.06 196 ALA A N 1
ATOM 1589 C CA . ALA A 1 196 ? -10.984 15.979 27.737 1.00 96.06 196 ALA A CA 1
ATOM 1590 C C . ALA A 1 196 ? -12.460 16.291 28.044 1.00 96.06 196 ALA A C 1
ATOM 1592 O O . ALA A 1 196 ? -12.778 16.799 29.120 1.00 96.06 196 ALA A O 1
ATOM 1593 N N . ASN A 1 197 ? -13.375 15.942 27.136 1.00 95.44 197 ASN A N 1
ATOM 1594 C CA . ASN A 1 197 ? -14.813 16.100 27.348 1.00 95.44 197 ASN A CA 1
ATOM 1595 C C . ASN A 1 197 ? -15.305 15.246 28.522 1.00 95.44 197 ASN A C 1
ATOM 1597 O O . ASN A 1 197 ? -16.053 15.737 29.364 1.00 95.44 197 ASN A O 1
ATOM 1601 N N . ALA A 1 198 ? -14.854 13.994 28.622 1.00 95.50 198 ALA A N 1
ATOM 1602 C CA . ALA A 1 198 ? -15.191 13.131 29.750 1.00 95.50 198 ALA A CA 1
ATOM 1603 C C . ALA A 1 198 ? -14.644 13.669 31.083 1.00 95.50 198 ALA A C 1
ATOM 1605 O O . ALA A 1 198 ? -15.358 13.659 32.084 1.00 95.50 198 ALA A O 1
ATOM 1606 N N . ASP A 1 199 ? -13.422 14.210 31.099 1.00 94.94 199 ASP A N 1
ATOM 1607 C CA . ASP A 1 199 ? -12.867 14.868 32.289 1.00 94.94 199 ASP A CA 1
ATOM 1608 C C . ASP A 1 199 ? -13.667 16.122 32.689 1.00 94.94 199 ASP A C 1
ATOM 1610 O O . ASP A 1 199 ? -13.855 16.383 33.879 1.00 94.94 199 ASP A O 1
ATOM 1614 N N . ASN A 1 200 ? -14.180 16.889 31.723 1.00 96.75 200 ASN A N 1
ATOM 1615 C CA . ASN A 1 200 ? -15.053 18.030 32.007 1.00 96.75 200 ASN A CA 1
ATOM 1616 C C . ASN A 1 200 ? -16.409 17.592 32.580 1.00 96.75 200 ASN A C 1
ATOM 1618 O O . ASN A 1 200 ? -16.873 18.192 33.545 1.00 96.75 200 ASN A O 1
ATOM 1622 N N . LEU A 1 201 ? -16.994 16.497 32.081 1.00 96.38 201 LEU A N 1
ATOM 1623 C CA . LEU A 1 201 ? -18.227 15.929 32.640 1.00 96.38 201 LEU A CA 1
ATOM 1624 C C . LEU A 1 201 ? -18.066 15.524 34.113 1.00 96.38 201 LEU A C 1
ATOM 1626 O O . LEU A 1 201 ? -18.990 15.703 34.902 1.00 96.38 201 LEU A O 1
ATOM 1630 N N . VAL A 1 202 ? -16.888 15.036 34.516 1.00 96.00 202 VAL A N 1
ATOM 1631 C CA . VAL A 1 202 ? -16.590 14.759 35.933 1.00 96.00 202 VAL A CA 1
ATOM 1632 C C . VAL A 1 202 ? -16.562 16.038 36.766 1.00 96.00 202 VAL A C 1
ATOM 1634 O O . VAL A 1 202 ? -17.119 16.052 37.861 1.00 96.00 202 VAL A O 1
ATOM 1637 N N . LYS A 1 203 ? -15.953 17.118 36.257 1.00 94.12 203 LYS A N 1
ATOM 1638 C CA . LYS A 1 203 ? -15.942 18.425 36.944 1.00 94.12 203 LYS A CA 1
ATOM 1639 C C . LYS A 1 203 ? -17.351 18.992 37.112 1.00 94.12 203 LYS A C 1
ATOM 1641 O O . LYS A 1 203 ? -17.643 19.614 38.124 1.00 94.12 203 LYS A O 1
ATOM 1646 N N . GLU A 1 204 ? -18.226 18.731 36.147 1.00 94.94 204 GLU A N 1
ATOM 1647 C CA . GLU A 1 204 ? -19.653 19.068 36.198 1.00 94.94 204 GLU A CA 1
ATOM 1648 C C . GLU A 1 204 ? -20.486 18.090 37.049 1.00 94.94 204 GLU A C 1
ATOM 1650 O O . GLU A 1 204 ? -21.711 18.182 37.057 1.00 94.94 204 GLU A O 1
ATOM 1655 N N . GLN A 1 205 ? -19.854 17.135 37.743 1.00 94.81 205 GLN A N 1
ATOM 1656 C CA . GLN A 1 205 ? -20.505 16.091 38.548 1.00 94.81 205 GLN A CA 1
ATOM 1657 C C . GLN A 1 205 ? -21.442 15.158 37.745 1.00 94.81 205 GLN A C 1
ATOM 1659 O O . GLN A 1 205 ? -22.231 14.398 38.310 1.00 94.81 205 GLN A O 1
ATOM 1664 N N . LYS A 1 206 ? -21.323 15.131 36.411 1.00 96.56 206 LYS A N 1
ATOM 1665 C CA . LYS A 1 206 ? -22.065 14.240 35.500 1.00 96.56 206 LYS A CA 1
ATOM 1666 C C . LYS A 1 206 ? -21.351 12.897 35.335 1.00 96.56 206 LYS A C 1
ATOM 1668 O O . LYS A 1 206 ? -20.974 12.481 34.237 1.00 96.56 206 LYS A O 1
ATOM 1673 N N . PHE A 1 207 ? -21.167 12.191 36.448 1.00 95.81 207 PHE A N 1
ATOM 1674 C CA . PHE A 1 207 ? -20.349 10.975 36.509 1.00 95.81 207 PHE A CA 1
ATOM 1675 C C . PHE A 1 207 ? -20.826 9.856 35.562 1.00 95.81 207 PHE A C 1
ATOM 1677 O O . PHE A 1 207 ? -20.012 9.208 34.908 1.00 95.81 207 PHE A O 1
ATOM 1684 N N . GLU A 1 208 ? -22.138 9.648 35.422 1.00 94.75 208 GLU A N 1
ATOM 1685 C CA . GLU A 1 208 ? -22.684 8.597 34.543 1.00 94.75 208 GLU A CA 1
ATOM 1686 C C . GLU A 1 208 ? -22.455 8.892 33.048 1.00 94.75 208 GLU A C 1
ATOM 1688 O O . GLU A 1 208 ? -22.335 7.982 32.226 1.00 94.75 208 GLU A O 1
ATOM 1693 N N . GLU A 1 209 ? -22.394 10.168 32.661 1.00 94.94 209 GLU A N 1
ATOM 1694 C CA . GLU A 1 209 ? -22.065 10.575 31.289 1.00 94.94 209 GLU A CA 1
ATOM 1695 C C . GLU A 1 209 ? -20.575 10.394 31.009 1.00 94.94 209 GLU A C 1
ATOM 1697 O O . GLU A 1 209 ? -20.219 9.782 30.000 1.00 94.94 209 GLU A O 1
ATOM 1702 N N . ALA A 1 210 ? -19.712 10.817 31.937 1.00 96.81 210 ALA A N 1
ATOM 1703 C CA . ALA A 1 210 ? -18.270 10.596 31.837 1.00 96.81 210 ALA A CA 1
ATOM 1704 C C . ALA A 1 210 ? -17.933 9.101 31.700 1.00 96.81 210 ALA A C 1
ATOM 1706 O O . ALA A 1 210 ? -17.187 8.701 30.803 1.00 96.81 210 ALA A O 1
ATOM 1707 N N . ALA A 1 211 ? -18.562 8.253 32.524 1.00 96.56 211 ALA A N 1
ATOM 1708 C CA . ALA A 1 211 ? -18.373 6.808 32.478 1.00 96.56 211 ALA A CA 1
ATOM 1709 C C . ALA A 1 211 ? -18.783 6.198 31.126 1.00 96.56 211 ALA A C 1
ATOM 1711 O O . ALA A 1 211 ? -18.123 5.278 30.637 1.00 96.56 211 ALA A O 1
ATOM 1712 N N . ARG A 1 212 ? -19.855 6.704 30.498 1.00 96.88 212 ARG A N 1
ATOM 1713 C CA . ARG A 1 212 ? -20.282 6.262 29.160 1.00 96.88 212 ARG A CA 1
ATOM 1714 C C . ARG A 1 212 ? -19.245 6.600 28.093 1.00 96.88 212 ARG A C 1
ATOM 1716 O O . ARG A 1 212 ? -18.924 5.730 27.286 1.00 96.88 212 ARG A O 1
ATOM 1723 N N . VAL A 1 213 ? -18.690 7.813 28.120 1.00 95.88 213 VAL A N 1
ATOM 1724 C CA . VAL A 1 213 ? -17.651 8.231 27.165 1.00 95.88 213 VAL A CA 1
ATOM 1725 C C . VAL A 1 213 ? -16.394 7.373 27.318 1.00 95.88 213 VAL A C 1
ATOM 1727 O O . VAL A 1 213 ? -15.909 6.830 26.328 1.00 95.88 213 VAL A O 1
ATOM 1730 N N . TRP A 1 214 ? -15.901 7.156 28.541 1.00 97.44 214 TRP A N 1
ATOM 1731 C CA . TRP A 1 214 ? -14.719 6.312 28.762 1.00 97.44 214 TRP A CA 1
ATOM 1732 C C . TRP A 1 214 ? -14.922 4.859 28.327 1.00 97.44 214 TRP A C 1
ATOM 1734 O O . TRP A 1 214 ? -14.032 4.285 27.704 1.00 97.44 214 TRP A O 1
ATOM 1744 N N . LYS A 1 215 ? -16.096 4.266 28.585 1.00 96.94 215 LYS A N 1
ATOM 1745 C CA . LYS A 1 215 ? -16.420 2.915 28.094 1.00 96.94 215 LYS A CA 1
ATOM 1746 C C . LYS A 1 215 ? -16.409 2.848 26.568 1.00 96.94 215 LYS A C 1
ATOM 1748 O O . LYS A 1 215 ? -15.853 1.904 26.014 1.00 96.94 215 LYS A O 1
ATOM 1753 N N . ALA A 1 216 ? -16.980 3.849 25.898 1.00 95.06 216 ALA A N 1
ATOM 1754 C CA . ALA A 1 216 ? -16.960 3.924 24.440 1.00 95.06 216 ALA A CA 1
ATOM 1755 C C . ALA A 1 216 ? -15.526 4.032 23.896 1.00 95.06 216 ALA A C 1
ATOM 1757 O O . ALA A 1 216 ? -15.184 3.329 22.950 1.00 95.06 216 ALA A O 1
ATOM 1758 N N . LEU A 1 217 ? -14.670 4.847 24.525 1.00 93.88 217 LEU A N 1
ATOM 1759 C CA . LEU A 1 217 ? -13.257 4.958 24.148 1.00 93.88 217 LEU A CA 1
ATOM 1760 C C . LEU A 1 217 ? -12.503 3.635 24.311 1.00 93.88 217 LEU A C 1
ATOM 1762 O O . LEU A 1 217 ? -11.742 3.270 23.422 1.00 93.88 217 LEU A O 1
ATOM 1766 N N . ILE A 1 218 ? -12.741 2.894 25.397 1.00 94.12 218 ILE A N 1
ATOM 1767 C CA . ILE A 1 218 ? -12.132 1.570 25.590 1.00 94.12 218 ILE A CA 1
ATOM 1768 C C . ILE A 1 218 ? -12.558 0.630 24.460 1.00 94.12 218 ILE A C 1
ATOM 1770 O O . ILE A 1 218 ? -11.697 0.062 23.805 1.00 94.12 218 ILE A O 1
ATOM 1774 N N . ILE A 1 219 ? -13.857 0.525 24.172 1.00 91.75 219 ILE A N 1
ATOM 1775 C CA . ILE A 1 219 ? -14.366 -0.369 23.118 1.00 91.75 219 ILE A CA 1
ATOM 1776 C C . ILE A 1 219 ? -13.775 -0.016 21.744 1.00 91.75 219 ILE A C 1
ATOM 1778 O O . ILE A 1 219 ? -13.411 -0.906 20.982 1.00 91.75 219 ILE A O 1
ATOM 1782 N N . LEU A 1 220 ? -13.676 1.276 21.421 1.00 86.38 220 LEU A N 1
ATOM 1783 C CA . LEU A 1 220 ? -13.224 1.737 20.105 1.00 86.38 220 LEU A CA 1
ATOM 1784 C C . LEU A 1 220 ? -11.712 1.596 19.879 1.00 86.38 220 LEU A C 1
ATOM 1786 O O . LEU A 1 220 ? -11.290 1.502 18.727 1.00 86.38 220 LEU A O 1
ATOM 1790 N N . TYR A 1 221 ? -10.907 1.620 20.945 1.00 89.69 221 TYR A N 1
ATOM 1791 C CA . TYR A 1 221 ? -9.445 1.711 20.849 1.00 89.69 221 TYR A CA 1
ATOM 1792 C C . TYR A 1 221 ? -8.687 0.583 21.562 1.00 89.69 221 TYR A C 1
ATOM 1794 O O . TYR A 1 221 ? -7.463 0.556 21.500 1.00 89.69 221 TYR A O 1
ATOM 1802 N N . GLU A 1 222 ? -9.362 -0.371 22.207 1.00 89.50 222 GLU A N 1
ATOM 1803 C CA . GLU A 1 222 ? -8.704 -1.479 22.923 1.00 89.50 222 GLU A CA 1
ATOM 1804 C C . GLU A 1 222 ? -7.790 -2.323 22.023 1.00 89.50 222 GLU A C 1
ATOM 1806 O O . GLU A 1 222 ? -6.736 -2.774 22.468 1.00 89.50 222 GLU A O 1
ATOM 1811 N N . GLN A 1 223 ? -8.168 -2.498 20.758 1.00 80.44 223 GLN A N 1
ATOM 1812 C CA . GLN A 1 223 ? -7.415 -3.290 19.781 1.00 80.44 223 GLN A CA 1
ATOM 1813 C C . GLN A 1 223 ? -6.383 -2.471 18.992 1.00 80.44 223 GLN A C 1
ATOM 1815 O O . GLN A 1 223 ? -5.669 -3.024 18.158 1.00 80.44 223 GLN A O 1
ATOM 1820 N N . ASP A 1 224 ? -6.303 -1.158 19.220 1.00 80.00 224 ASP A N 1
ATOM 1821 C CA . ASP A 1 224 ? -5.396 -0.286 18.480 1.00 80.00 224 ASP A CA 1
ATOM 1822 C C . ASP A 1 224 ? -3.958 -0.458 18.988 1.00 80.00 224 ASP A C 1
ATOM 1824 O O . ASP A 1 224 ? -3.693 -0.284 20.176 1.00 80.00 224 ASP A O 1
ATOM 1828 N N . GLN A 1 225 ? -3.015 -0.807 18.112 1.00 76.38 225 GLN A N 1
ATOM 1829 C CA . GLN A 1 225 ? -1.621 -1.051 18.505 1.00 76.38 225 GLN A CA 1
ATOM 1830 C C . GLN A 1 225 ? -0.830 0.233 18.778 1.00 76.38 225 GLN A C 1
ATOM 1832 O O . GLN A 1 225 ? 0.2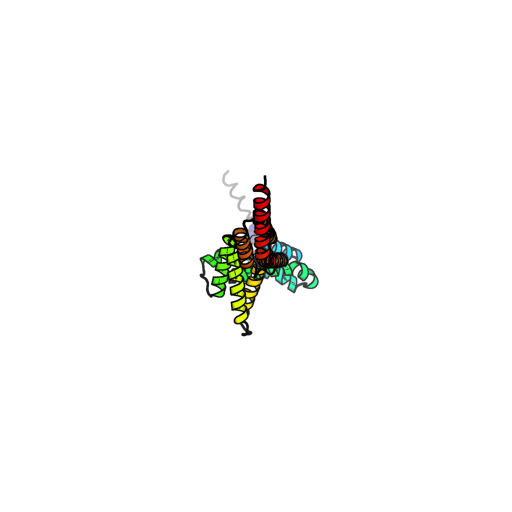89 0.166 19.289 1.00 76.38 225 GLN A O 1
ATOM 1837 N N . ALA A 1 226 ? -1.378 1.406 18.453 1.00 80.50 226 ALA A N 1
ATOM 1838 C CA . ALA A 1 226 ? -0.663 2.646 18.669 1.00 80.50 226 ALA A CA 1
ATOM 1839 C C . ALA A 1 226 ? -0.476 2.946 20.164 1.00 80.50 226 ALA A C 1
ATOM 1841 O O . ALA A 1 226 ? -1.428 2.953 20.948 1.00 80.50 226 ALA A O 1
ATOM 1842 N N . GLU A 1 227 ? 0.756 3.281 20.550 1.00 85.62 227 GLU A N 1
ATOM 1843 C CA . GLU A 1 227 ? 1.134 3.539 21.947 1.00 85.62 227 GLU A CA 1
ATOM 1844 C C . GLU A 1 227 ? 0.257 4.618 22.605 1.00 85.62 227 GLU A C 1
ATOM 1846 O O . GLU A 1 227 ? -0.197 4.459 23.738 1.00 85.62 227 GLU A O 1
ATOM 1851 N N . VAL A 1 228 ? -0.061 5.682 21.861 1.00 85.94 228 VAL A N 1
ATOM 1852 C CA . VAL A 1 228 ? -0.929 6.776 22.323 1.00 85.94 228 VAL A CA 1
ATOM 1853 C C . VAL A 1 228 ? -2.351 6.284 22.614 1.00 85.94 228 VAL A C 1
ATOM 1855 O O . VAL A 1 228 ? -2.944 6.678 23.619 1.00 85.94 228 VAL A O 1
ATOM 1858 N N . ALA A 1 229 ? -2.904 5.407 21.769 1.00 87.31 229 ALA A N 1
ATOM 1859 C CA . ALA A 1 229 ? -4.230 4.833 21.989 1.00 87.31 229 ALA A CA 1
ATOM 1860 C C . ALA A 1 229 ? -4.237 3.950 23.243 1.00 87.31 229 ALA A C 1
ATOM 1862 O O . ALA A 1 229 ? -5.107 4.102 24.102 1.00 87.31 229 ALA A O 1
ATOM 1863 N N . GLN A 1 230 ? -3.222 3.098 23.396 1.00 91.50 230 GLN A N 1
ATOM 1864 C CA . GLN A 1 230 ? -3.075 2.214 24.553 1.00 91.50 230 GLN A CA 1
ATOM 1865 C C . GLN A 1 230 ? -2.920 2.987 25.872 1.00 91.50 230 GLN A C 1
ATOM 1867 O O . GLN A 1 230 ? -3.535 2.622 26.879 1.00 91.50 230 GLN A O 1
ATOM 1872 N N . ASP A 1 231 ? -2.159 4.085 25.884 1.00 93.50 231 ASP A N 1
ATOM 1873 C CA . ASP A 1 231 ? -2.032 4.953 27.062 1.00 93.50 231 ASP A CA 1
ATOM 1874 C C . ASP A 1 231 ? -3.374 5.605 27.443 1.00 93.50 231 ASP A C 1
ATOM 1876 O O . ASP A 1 231 ? -3.771 5.611 28.612 1.00 93.50 231 ASP A O 1
ATOM 1880 N N . MET A 1 232 ? -4.134 6.085 26.456 1.00 92.69 232 MET A N 1
ATOM 1881 C CA . MET A 1 232 ? -5.449 6.694 26.686 1.00 92.69 232 MET A CA 1
ATOM 1882 C C . MET A 1 232 ? -6.491 5.681 27.171 1.00 92.69 232 MET A C 1
ATOM 1884 O O . MET A 1 232 ? -7.246 5.976 28.099 1.00 92.69 232 MET A O 1
ATOM 1888 N N . VAL A 1 233 ? -6.498 4.465 26.616 1.00 94.88 233 VAL A N 1
ATOM 1889 C CA . VAL A 1 233 ? -7.353 3.359 27.084 1.00 94.88 233 VAL A CA 1
ATOM 1890 C C . VAL A 1 233 ? -7.015 2.993 28.532 1.00 94.88 233 VAL A C 1
ATOM 1892 O O . VAL A 1 233 ? -7.921 2.817 29.352 1.00 94.88 233 VAL A O 1
ATOM 1895 N N . ARG A 1 234 ? -5.725 2.945 28.889 1.00 96.75 234 ARG A N 1
ATOM 1896 C CA . ARG A 1 234 ? -5.276 2.694 30.268 1.00 96.75 234 ARG A CA 1
ATOM 1897 C C . ARG A 1 234 ? -5.773 3.776 31.229 1.00 96.75 234 ARG A C 1
ATOM 1899 O O . ARG A 1 234 ? -6.330 3.445 32.276 1.00 96.75 234 ARG A O 1
ATOM 1906 N N . LYS A 1 235 ? -5.645 5.054 30.856 1.00 96.38 235 LYS A N 1
ATOM 1907 C CA . LYS A 1 235 ? -6.165 6.185 31.645 1.00 96.38 235 LYS A CA 1
ATOM 1908 C C . LYS A 1 235 ? -7.683 6.120 31.803 1.00 96.38 235 LYS A C 1
ATOM 1910 O O . LYS A 1 235 ? -8.182 6.315 32.908 1.00 96.38 235 LYS A O 1
ATOM 1915 N N . ALA A 1 236 ? -8.418 5.804 30.738 1.00 96.56 236 ALA A N 1
ATOM 1916 C CA . ALA A 1 236 ? -9.872 5.654 30.786 1.00 96.56 236 ALA A CA 1
ATOM 1917 C C . ALA A 1 236 ? -10.310 4.538 31.756 1.00 96.56 236 ALA A C 1
ATOM 1919 O O . ALA A 1 236 ? -11.252 4.734 32.525 1.00 96.56 236 ALA A O 1
ATOM 1920 N N . ARG A 1 237 ? -9.597 3.400 31.787 1.00 97.25 237 ARG A N 1
ATOM 1921 C CA . ARG A 1 237 ? -9.840 2.311 32.756 1.00 97.25 237 ARG A CA 1
ATOM 1922 C C . ARG A 1 237 ? -9.606 2.764 34.198 1.00 97.25 237 ARG A C 1
ATOM 1924 O O . ARG A 1 237 ? -10.495 2.613 35.029 1.00 97.25 237 ARG A O 1
ATOM 1931 N N . GLN A 1 238 ? -8.471 3.408 34.473 1.00 97.19 238 GLN A N 1
ATOM 1932 C CA . GLN A 1 238 ? -8.160 3.947 35.807 1.00 97.19 238 GLN A CA 1
ATOM 1933 C C . GLN A 1 238 ? -9.204 4.972 36.280 1.00 97.19 238 GLN A C 1
ATOM 1935 O O . GLN A 1 238 ? -9.626 4.988 37.438 1.00 97.19 238 GLN A O 1
ATOM 1940 N N . LYS A 1 239 ? -9.658 5.838 35.371 1.00 95.75 239 LYS A N 1
ATOM 1941 C CA . LYS A 1 239 ? -10.693 6.840 35.649 1.00 95.75 239 LYS A CA 1
ATOM 1942 C C . LYS A 1 239 ? -12.050 6.201 35.959 1.00 95.75 2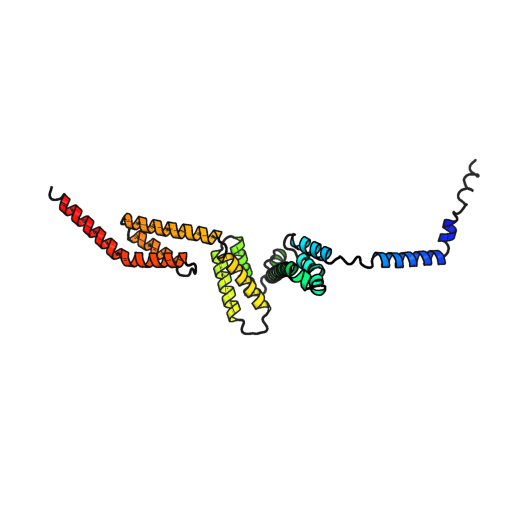39 LYS A C 1
ATOM 1944 O O . LYS A 1 239 ? -12.733 6.650 36.873 1.00 95.75 239 LYS A O 1
ATOM 1949 N N . LEU A 1 240 ? -12.417 5.123 35.264 1.00 95.56 240 LEU A N 1
ATOM 1950 C CA . LEU A 1 240 ? -13.621 4.343 35.574 1.00 95.56 240 LEU A CA 1
ATOM 1951 C C . LEU A 1 240 ? -13.552 3.666 36.948 1.00 95.56 240 LEU A C 1
ATOM 1953 O O . LEU A 1 240 ? -14.555 3.648 37.657 1.00 95.56 240 LEU A O 1
ATOM 1957 N N . GLU A 1 241 ? -12.390 3.142 37.335 1.00 95.94 241 GLU A N 1
ATOM 1958 C CA . GLU A 1 241 ? -12.188 2.503 38.644 1.00 95.94 241 GLU A CA 1
ATOM 1959 C C . GLU A 1 241 ? -12.272 3.503 39.807 1.00 95.94 241 GLU A C 1
ATOM 1961 O O . GLU A 1 241 ? -12.793 3.180 40.873 1.00 95.94 241 GLU A O 1
ATOM 1966 N N . THR A 1 242 ? -11.802 4.736 39.596 1.00 94.81 242 THR A N 1
ATOM 1967 C CA . THR A 1 242 ? -11.799 5.808 40.611 1.00 94.81 242 THR A CA 1
ATOM 1968 C C . THR A 1 242 ? -13.110 6.597 40.686 1.00 94.81 242 THR A C 1
ATOM 1970 O O . THR A 1 242 ? -13.382 7.262 41.688 1.00 94.81 242 THR A O 1
ATOM 1973 N N . LEU A 1 243 ? -13.974 6.493 39.673 1.00 92.62 243 LEU A N 1
ATOM 1974 C CA . LEU A 1 243 ? -15.242 7.225 39.587 1.00 92.62 243 LEU A CA 1
ATOM 1975 C C . LEU A 1 243 ? -16.199 7.023 40.786 1.00 92.62 243 LEU A C 1
ATOM 1977 O O . LEU A 1 243 ? -16.786 8.014 41.226 1.00 92.62 243 LEU A O 1
ATOM 1981 N N . PRO A 1 244 ? -16.355 5.819 41.378 1.00 91.94 244 PRO A N 1
ATOM 1982 C CA . PRO A 1 244 ? -17.191 5.636 42.567 1.00 91.94 244 PRO A CA 1
ATOM 1983 C C . PRO A 1 244 ? -16.720 6.460 43.774 1.00 91.94 244 PRO A C 1
ATOM 1985 O O . PRO A 1 244 ? -17.550 6.997 44.505 1.00 91.94 244 PRO A O 1
ATOM 1988 N N . GLN A 1 245 ? -15.402 6.600 43.955 1.00 91.31 245 GLN A N 1
ATOM 1989 C CA . GLN A 1 245 ? -14.810 7.375 45.051 1.00 91.31 245 GLN A CA 1
ATOM 1990 C C . GLN A 1 245 ? -15.055 8.875 44.851 1.00 91.31 245 GLN A C 1
ATOM 1992 O O . GLN A 1 245 ? -15.447 9.571 45.784 1.00 91.31 245 GLN A O 1
ATOM 1997 N N . LEU A 1 246 ? -14.909 9.359 43.612 1.00 88.94 246 LEU A N 1
ATOM 1998 C CA . LEU A 1 246 ? -15.202 10.750 43.250 1.00 88.94 246 LEU A CA 1
ATOM 1999 C C . LEU A 1 246 ? -16.682 11.098 43.463 1.00 88.94 246 LEU A C 1
ATOM 2001 O O . LEU A 1 246 ? -17.000 12.168 43.978 1.00 88.94 246 LEU A O 1
ATOM 2005 N N . LYS A 1 247 ? -17.586 10.173 43.119 1.00 91.12 247 LYS A N 1
ATOM 2006 C CA . LYS A 1 247 ? -19.029 10.331 43.341 1.00 91.12 247 LYS A CA 1
ATOM 2007 C C . LYS A 1 247 ? -19.367 10.418 44.833 1.00 91.12 247 LYS A C 1
ATOM 2009 O O . LYS A 1 247 ? -20.180 11.251 45.217 1.00 91.12 247 LYS A O 1
ATOM 2014 N N . GLN A 1 248 ? -18.742 9.586 45.669 1.00 88.31 248 GLN A N 1
ATOM 2015 C CA . GLN A 1 248 ? -18.934 9.616 47.124 1.00 88.31 248 GLN A CA 1
ATOM 2016 C C . GLN A 1 248 ? -18.413 10.918 47.746 1.00 88.31 248 GLN A C 1
ATOM 2018 O O . GLN A 1 248 ? -19.132 11.535 48.526 1.00 88.31 248 GLN A O 1
ATOM 2023 N N . ALA A 1 249 ? -17.222 11.377 47.350 1.00 86.75 249 ALA A N 1
ATOM 2024 C CA . ALA A 1 249 ? -16.646 12.628 47.843 1.00 86.75 249 ALA A CA 1
ATOM 2025 C C . ALA A 1 249 ? -17.526 13.853 47.518 1.00 86.75 249 ALA A C 1
ATOM 2027 O O . ALA A 1 249 ? -17.795 14.668 48.398 1.00 86.75 249 ALA A O 1
ATOM 2028 N N . ALA A 1 250 ? -18.047 13.945 46.288 1.00 85.38 250 ALA A N 1
ATOM 2029 C CA . ALA A 1 250 ? -18.913 15.054 45.874 1.00 85.38 250 ALA A CA 1
ATOM 2030 C C . ALA A 1 250 ? -20.259 15.093 46.629 1.00 85.38 250 ALA A C 1
ATOM 2032 O O . ALA A 1 250 ? -20.789 16.170 46.917 1.00 85.38 250 ALA A O 1
ATOM 2033 N N . LEU A 1 251 ? -20.814 13.925 46.976 1.00 82.50 251 LEU A N 1
ATOM 2034 C CA . LEU A 1 251 ? -22.033 13.835 47.785 1.00 82.50 251 LEU A CA 1
ATOM 2035 C C . LEU A 1 251 ? -21.789 14.341 49.215 1.00 82.50 251 LEU A C 1
ATOM 2037 O O . LEU A 1 251 ? -22.583 15.129 49.721 1.00 82.50 251 LEU A O 1
ATOM 2041 N N . SER A 1 252 ? -20.659 13.972 49.829 1.00 80.31 252 SER A N 1
ATOM 2042 C CA . SER A 1 252 ? -20.300 14.424 51.180 1.00 80.31 252 SER A CA 1
ATOM 2043 C C . SER A 1 252 ? -20.082 15.940 51.276 1.00 80.31 252 SER A C 1
ATOM 2045 O O . SER A 1 252 ? -20.511 16.554 52.251 1.00 80.31 252 SER A O 1
ATOM 2047 N N . GLU A 1 253 ? -19.480 16.570 50.262 1.00 77.56 253 GLU A N 1
ATOM 2048 C CA . GLU A 1 253 ? -19.310 18.033 50.222 1.00 77.56 253 GLU A CA 1
ATOM 2049 C C . GLU A 1 253 ? -20.647 18.779 50.095 1.00 77.56 253 GLU A C 1
ATOM 2051 O O . GLU A 1 253 ? -20.842 19.830 50.711 1.00 77.56 253 GLU A O 1
ATOM 2056 N N . THR A 1 254 ? -21.592 18.217 49.335 1.00 76.62 254 THR A N 1
ATOM 2057 C CA . THR A 1 254 ? -22.926 18.807 49.152 1.00 76.62 254 THR A CA 1
ATOM 2058 C C . THR A 1 254 ? -23.739 18.775 50.451 1.00 76.62 254 THR A C 1
ATOM 2060 O O . THR A 1 254 ? -24.456 19.731 50.757 1.00 76.62 254 THR A O 1
ATOM 2063 N N . ASP A 1 255 ? -23.614 17.704 51.237 1.00 72.00 255 ASP A N 1
ATOM 2064 C CA . ASP A 1 255 ? -24.317 17.568 52.516 1.00 72.00 255 ASP A CA 1
ATOM 2065 C C . ASP A 1 255 ? -23.736 18.506 53.593 1.00 72.00 255 ASP A C 1
ATOM 2067 O O . ASP A 1 255 ? -24.497 19.174 54.296 1.00 72.00 255 ASP A O 1
ATOM 2071 N N . SER A 1 256 ? -22.408 18.683 53.651 1.00 69.31 256 SER A N 1
ATOM 2072 C CA . SER A 1 256 ? -21.768 19.642 54.574 1.00 69.31 256 SER A CA 1
ATOM 2073 C C . SER A 1 256 ? -22.117 21.112 54.281 1.00 69.31 256 SER A C 1
ATOM 2075 O O . SER A 1 256 ? -22.164 21.937 55.194 1.00 69.31 256 SER A O 1
ATOM 2077 N N . GLN A 1 257 ? -22.389 21.472 53.022 1.00 63.97 257 GLN A N 1
ATOM 2078 C CA . GLN A 1 257 ? -22.823 22.832 52.666 1.00 63.97 257 GLN A CA 1
ATOM 2079 C C . GLN A 1 257 ? -24.288 23.117 53.042 1.00 63.97 257 GLN A C 1
ATOM 2081 O O . GLN A 1 257 ? -24.632 24.257 53.369 1.00 63.97 257 GLN A O 1
ATOM 2086 N N . LYS A 1 258 ? -25.154 22.095 53.044 1.00 63.59 258 LYS A N 1
ATOM 2087 C CA . LYS A 1 258 ? -26.557 22.229 53.471 1.00 63.59 258 LYS A CA 1
ATOM 2088 C C . LYS A 1 258 ? -26.715 22.334 54.989 1.00 63.59 258 LYS A C 1
ATOM 2090 O O . LYS A 1 258 ? -27.618 23.023 55.451 1.00 63.59 258 LYS A O 1
ATOM 2095 N N . GLU A 1 259 ? -25.846 21.695 55.771 1.00 59.94 259 GLU A N 1
ATOM 2096 C CA . GLU A 1 259 ? -25.876 21.830 57.237 1.00 59.94 259 GLU A CA 1
ATOM 2097 C C . GLU A 1 259 ? -25.437 23.221 57.714 1.00 59.94 259 GLU A C 1
ATOM 2099 O O . GLU A 1 259 ? -26.024 23.758 58.651 1.00 59.94 259 GLU A O 1
ATOM 2104 N N . ASN A 1 260 ? -24.474 23.856 57.040 1.00 59.72 260 ASN A N 1
ATOM 2105 C CA . ASN A 1 260 ? -24.025 25.205 57.408 1.00 59.72 260 ASN A CA 1
ATOM 2106 C C . ASN A 1 260 ? -25.010 26.322 57.025 1.00 59.72 260 ASN A C 1
ATOM 2108 O O . ASN A 1 260 ? -24.979 27.380 57.639 1.00 59.72 260 ASN A O 1
ATOM 2112 N N . THR A 1 261 ? -25.894 26.104 56.048 1.00 60.06 261 THR A N 1
ATOM 2113 C CA . THR A 1 261 ? -26.887 27.107 55.610 1.00 60.06 261 THR A CA 1
ATOM 2114 C C . THR A 1 261 ? -28.193 27.076 56.410 1.00 60.06 261 THR A C 1
ATOM 2116 O O . THR A 1 261 ? -28.963 28.024 56.331 1.00 60.06 261 THR A O 1
ATOM 2119 N N . ASN A 1 262 ? -28.439 26.028 57.204 1.00 58.66 262 ASN A N 1
ATOM 2120 C CA . ASN A 1 262 ? -29.616 25.919 58.080 1.00 58.66 262 ASN A CA 1
ATOM 2121 C C . ASN A 1 262 ? -29.364 26.396 59.527 1.00 58.66 262 ASN A C 1
ATOM 2123 O O . ASN A 1 262 ? -30.272 26.315 60.351 1.00 58.66 262 ASN A O 1
ATOM 2127 N N . ASN A 1 263 ? -28.148 26.854 59.846 1.00 57.94 263 ASN A N 1
ATOM 2128 C CA . ASN A 1 263 ? -27.759 27.357 61.171 1.00 57.94 263 ASN A CA 1
ATOM 2129 C C . ASN A 1 263 ? -27.591 28.894 61.229 1.00 57.94 263 ASN A C 1
ATOM 2131 O O . ASN A 1 263 ? -27.103 29.406 62.238 1.00 57.94 263 ASN A O 1
ATOM 2135 N N . GLU A 1 264 ? -28.003 29.618 60.183 1.00 47.19 264 GLU A N 1
ATOM 2136 C CA . GLU A 1 264 ? -28.230 31.078 60.185 1.00 47.19 264 GLU A CA 1
ATOM 2137 C C . GLU A 1 264 ? -29.732 31.391 60.202 1.00 47.19 264 GLU A C 1
ATOM 2139 O O . GLU A 1 264 ? -30.115 32.361 60.898 1.00 47.19 264 GLU A O 1
#

Nearest PDB structures (foldseek):
  5cwn-assembly1_A  TM=2.983E-01  e=1.161E+00  synthetic construct
  7p3r-assembly1_D  TM=1.844E-01  e=1.794E+00  Vibrio cholerae O1 biovar El Tor str. N16961

Radius of gyration: 38.34 Å; Cα contacts (8 Å, |Δi|>4): 171; chains: 1; bounding box: 56×57×149 Å

pLDDT: mean 84.41, std 12.62, range [47.19, 97.44]

Sequence (264 aa):
LMRAQLESESTGSKLSQLLDNTYVLLGILVLLIAGGYFWFQERELTPQEMFTQGRQILQQPESPEWYTARDKFLLPLLESDPEQWETEVQPLLERIKVYEIRSRAGMTAKRRSRTGPQNEAQRFMLLAQHYLETGNMAQAEIILSALVDILNQNSDDSDNSRQDEMRDLARQMLNELQNNSSRTAERFIMLTQSMANADNLVKEQKFEEAARVWKALIILYEQDQAEVAQDMVRKARQKLETLPQLKQAALSETDSQKENTNNE

Mean predicted aligned error: 14.46 Å

Secondary structure (DSSP, 8-state):
--SSSSSTT-S--HHHHHHT-HHHHHHHHHHHHHHHHHHHS--PPPHHHHHHHHHHHHHSSS-THHHHHIIIIIHHHHHH-HHHHHHHHHHHHHHHHHHHHHHHTT-SHHHHTTS---SHHHHHHHHHHHHHHTT-HHHHHHHHHHHHHHHHHTTTSTT-HHHHHHHHHHHHHHHHHHT-HHHHHHHHHHHHHHHHHHHHHHHTT-HHHHHHHHHHHHHHHTT---HHHHHHHHHHHHHHHHHHHHHHHHHHHHHHHHHHHS--

Foldseek 3Di:
DVVVVVVVVPPPPVVNVCCPDPVSVVVVVVCCVVVVCVVPPDPPPDLVRLLVVLVVVVVDPQDPCNVVSVPPRQVVSCVVPVVPRVVPRVVSVVVSLLSVLCVVLQVDPVSVVVDPGPDPLSVLVNVLSVCVVVVVLVVSLVSLVVSLVVLVVPPPDPPPVSSVSSNVSSVVVNCVSVPPVVCVVVVLVVLVVLLVVLVVCLVVVVLVVSLVSLVVLCVVQVPPPDPSSVVSNVVSVVCNVCSVVSNVVVVVVVVVVVVVVVVD

Solvent-accessible surface area (backbone atoms only — not comparable to full-atom values): 14761 Å² total; per-residue (Å²): 127,76,75,72,68,66,62,73,73,66,69,69,50,75,63,56,67,52,63,70,33,66,69,49,47,50,50,52,50,50,48,49,52,52,50,50,48,61,70,65,59,62,84,69,70,50,70,70,53,28,46,51,51,24,50,54,53,67,72,45,78,95,50,81,60,47,56,51,22,40,68,73,22,46,49,55,41,44,74,73,40,42,88,79,34,43,83,70,46,48,65,54,50,51,53,47,49,52,50,50,53,39,46,73,49,30,67,38,74,78,37,49,77,73,48,73,72,87,45,70,69,34,42,48,52,46,50,21,50,49,25,49,76,70,67,40,53,68,62,17,44,56,41,32,52,52,50,35,52,57,45,61,74,64,54,85,52,94,79,48,64,72,54,53,56,52,34,52,51,33,50,50,54,43,49,54,63,70,64,38,59,69,58,55,50,54,54,50,50,53,51,51,51,52,52,52,51,27,54,48,28,46,75,70,67,38,52,73,58,19,49,50,49,34,53,52,49,33,73,76,31,69,85,45,86,49,66,69,45,45,53,50,38,51,50,35,51,54,50,57,71,47,42,65,58,56,55,51,53,55,52,54,56,55,53,58,56,55,59,65,67,74,76,116